Protein AF-A0A1M5VDZ4-F1 (afdb_monomer)

Mean predicted aligned error: 5.42 Å

Secondary structure (DSSP, 8-state):
-TTTTTHHHHHHHS--S--SHHHHHHHHHHHHHHHHHHHHHT------GGGG-S-TTSPPSS-SEEEE-SSEEEEEEEEE-SS--HHHHHHHHHHHSSSPPPPS-HHHHHHHHHHTT-HHHHHHHHHHHHHGGGT-SEEEEEEEEEESTHHHHHHHHH---S-TTEEEEEEE-S-HHHHHHHHHHHHHHHHTT------

Radius of gyration: 18.67 Å; Cα contacts (8 Å, |Δi|>4): 299; chains: 1; bounding box: 44×36×53 Å

Organism: NCBI:txid1123281

Nearest PDB structures (foldseek):
  8vx9-assembly1_A  TM=6.588E-01  e=1.343E-05  Escherichia coli
  6c8s-assembly1_A  TM=3.399E-01  e=6.979E-01  Catharanthus roseus
  5o2g-assembly1_B  TM=2.512E-01  e=3.746E+00  Rhodopseudomonas palustris
  5k3c-assembly1_A  TM=2.635E-01  e=8.137E+00  Rhodopseudomonas palustris CGA009
  5k3f-assembly1_B  TM=2.385E-01  e=9.878E+00  Rhodopseudomonas palustris CGA009

Structure (mmCIF, N/CA/C/O backbone):
data_AF-A0A1M5VDZ4-F1
#
_entry.id   AF-A0A1M5VDZ4-F1
#
loop_
_atom_site.group_PDB
_atom_site.id
_atom_site.type_symbol
_atom_site.label_atom_id
_atom_site.label_alt_id
_atom_site.label_comp_id
_atom_site.label_asym_id
_atom_site.label_entity_id
_atom_site.label_seq_id
_atom_site.pdbx_PDB_ins_code
_atom_site.Cartn_x
_atom_site.Cartn_y
_atom_site.Cartn_z
_atom_site.occupancy
_atom_site.B_iso_or_equiv
_atom_site.auth_seq_id
_atom_site.auth_comp_id
_atom_site.auth_asym_id
_atom_site.auth_atom_id
_atom_site.pdbx_PDB_model_num
ATOM 1 N N . MET A 1 1 ? -19.639 19.120 -27.502 1.00 44.12 1 MET A N 1
ATOM 2 C CA . MET A 1 1 ? -18.713 19.847 -26.598 1.00 44.12 1 MET A CA 1
ATOM 3 C C . MET A 1 1 ? -17.248 19.508 -26.903 1.00 44.12 1 MET A C 1
ATOM 5 O O . MET A 1 1 ? -16.455 20.432 -27.006 1.00 44.12 1 MET A O 1
ATOM 9 N N . LEU A 1 2 ? -16.915 18.232 -27.153 1.00 45.59 2 LEU A N 1
ATOM 10 C CA . LEU A 1 2 ? -15.565 17.753 -27.511 1.00 45.59 2 LEU A CA 1
ATOM 11 C C . LEU A 1 2 ? -14.982 18.322 -28.828 1.00 45.59 2 LEU A C 1
ATOM 13 O O . LEU A 1 2 ? -13.777 18.522 -28.921 1.00 45.59 2 LEU A O 1
ATOM 17 N N . GLU A 1 3 ? -15.812 18.641 -29.825 1.00 52.25 3 GLU A N 1
ATOM 18 C CA . GLU A 1 3 ? -15.336 19.156 -31.126 1.00 52.25 3 GLU A CA 1
ATOM 19 C C . GLU A 1 3 ? -15.065 20.669 -31.150 1.00 52.25 3 GLU A C 1
ATOM 21 O O . GLU A 1 3 ? -14.345 21.155 -32.014 1.00 52.25 3 GLU A O 1
ATOM 26 N N . LYS A 1 4 ? -15.608 21.439 -30.196 1.00 56.59 4 LYS A N 1
ATOM 27 C CA . LYS A 1 4 ? -15.608 22.913 -30.269 1.00 56.59 4 LYS A CA 1
ATOM 28 C C . LYS A 1 4 ? -14.243 23.554 -29.962 1.00 56.59 4 LYS A C 1
ATOM 30 O O . LYS A 1 4 ? -14.033 24.705 -30.327 1.00 56.59 4 LYS A O 1
ATOM 35 N N . TYR A 1 5 ? -13.335 22.832 -29.299 1.00 62.16 5 TYR A N 1
ATOM 36 C CA . TYR A 1 5 ? -12.057 23.372 -28.800 1.00 62.16 5 TYR A CA 1
ATOM 37 C C . TYR A 1 5 ? -10.845 22.460 -29.058 1.00 62.16 5 TYR A C 1
ATOM 39 O O . TYR A 1 5 ? -9.870 22.541 -28.321 1.00 62.16 5 TYR A O 1
ATOM 47 N N . GLU A 1 6 ? -10.905 21.546 -30.034 1.00 60.97 6 GLU A N 1
ATOM 48 C CA . GLU A 1 6 ? -9.846 20.533 -30.236 1.00 60.97 6 GLU A CA 1
ATOM 49 C C . GLU A 1 6 ? -9.514 19.747 -28.947 1.00 60.97 6 GLU A C 1
ATOM 51 O O . GLU A 1 6 ? -8.367 19.380 -28.688 1.00 60.97 6 GLU A O 1
ATOM 56 N N . PHE A 1 7 ? -10.533 19.464 -28.123 1.00 66.50 7 PHE A N 1
ATOM 57 C CA . PHE A 1 7 ? -10.376 18.855 -26.795 1.00 66.50 7 PHE A CA 1
ATOM 58 C C . PHE A 1 7 ? -9.652 17.508 -26.838 1.00 66.50 7 PHE A C 1
ATOM 60 O O . PHE A 1 7 ? -9.029 17.121 -25.857 1.00 66.50 7 PHE A O 1
ATOM 67 N N . LYS A 1 8 ? -9.699 16.820 -27.984 1.00 61.91 8 LYS A N 1
ATOM 68 C CA . LYS A 1 8 ? -8.942 15.595 -28.236 1.00 61.91 8 LYS A CA 1
ATOM 69 C C . LYS A 1 8 ? -7.434 15.819 -28.090 1.00 61.91 8 LYS A C 1
ATOM 71 O O . LYS A 1 8 ? -6.799 15.090 -27.354 1.00 61.91 8 LYS A O 1
ATOM 76 N N . LYS A 1 9 ? -6.876 16.881 -28.678 1.00 66.56 9 LYS A N 1
ATOM 77 C CA . LYS A 1 9 ? -5.438 17.184 -28.584 1.00 66.56 9 LYS A CA 1
ATOM 78 C C . LYS A 1 9 ? -5.019 17.560 -27.160 1.00 66.56 9 LYS A C 1
ATOM 80 O O . LYS A 1 9 ? -3.923 17.220 -26.732 1.00 66.56 9 LYS A O 1
ATOM 85 N N . TYR A 1 10 ? -5.898 18.247 -26.428 1.00 67.00 10 TYR A N 1
ATOM 86 C CA . TYR A 1 10 ? -5.694 18.532 -25.008 1.00 67.00 10 TYR A CA 1
ATOM 87 C C . TYR A 1 10 ? -5.747 17.249 -24.167 1.00 67.00 10 TYR A C 1
ATOM 89 O O . TYR A 1 10 ? -4.830 17.006 -23.391 1.00 67.00 10 TYR A O 1
ATOM 97 N N . ALA A 1 11 ? -6.754 16.398 -24.369 1.00 63.84 11 ALA A N 1
ATOM 98 C CA . ALA A 1 11 ? -6.879 15.110 -23.693 1.00 63.84 11 ALA A CA 1
ATOM 99 C C . ALA A 1 11 ? -5.689 14.181 -23.993 1.00 63.84 11 ALA A C 1
ATOM 101 O O . ALA A 1 11 ? -5.121 13.620 -23.066 1.00 63.84 11 ALA A O 1
ATOM 102 N N . ASP A 1 12 ? -5.245 14.114 -25.250 1.00 65.75 12 ASP A N 1
ATOM 103 C CA . ASP A 1 12 ? -4.065 13.351 -25.679 1.00 65.75 12 ASP A CA 1
ATOM 104 C C . ASP A 1 12 ? -2.760 13.920 -25.081 1.00 65.75 12 ASP A C 1
ATOM 106 O O . ASP A 1 12 ? -1.773 13.204 -24.933 1.00 65.75 12 ASP A O 1
ATOM 110 N N . SER A 1 13 ? -2.739 15.213 -24.723 1.00 66.88 13 SER A N 1
ATOM 111 C CA . SER A 1 13 ? -1.600 15.856 -24.050 1.00 66.88 13 SER A CA 1
ATOM 112 C C . SER A 1 13 ? -1.584 15.665 -22.531 1.00 66.88 13 SER A C 1
ATOM 114 O O . SER A 1 13 ? -0.561 15.934 -21.893 1.00 66.88 13 SER A O 1
ATOM 116 N N . LEU A 1 14 ? -2.693 15.214 -21.933 1.00 69.62 14 LEU A N 1
ATOM 117 C CA . LEU A 1 14 ? -2.741 14.890 -20.512 1.00 69.62 14 LEU A CA 1
ATOM 118 C C . LEU A 1 14 ? -1.978 13.582 -20.293 1.00 69.62 14 LEU A C 1
ATOM 120 O O . LEU A 1 14 ? -2.470 12.490 -20.569 1.00 69.62 14 LEU A O 1
ATOM 124 N N . ASN A 1 15 ? -0.760 13.687 -19.765 1.00 72.19 15 ASN A N 1
ATOM 125 C CA . ASN A 1 15 ? -0.040 12.521 -19.269 1.00 72.19 15 ASN A CA 1
ATOM 126 C C . ASN A 1 15 ? -0.796 11.959 -18.061 1.00 72.19 15 ASN A C 1
ATOM 128 O O . ASN A 1 15 ? -0.750 12.531 -16.976 1.00 72.19 15 ASN A O 1
ATOM 132 N N . ILE A 1 16 ? -1.488 10.838 -18.253 1.00 81.06 16 ILE A N 1
ATOM 133 C CA . ILE A 1 16 ? -2.216 10.148 -17.178 1.00 81.06 16 ILE A CA 1
ATOM 134 C C . ILE A 1 16 ? -1.365 9.095 -16.451 1.00 81.06 16 ILE A C 1
ATOM 136 O O . ILE A 1 16 ? -1.785 8.544 -15.438 1.00 81.06 16 ILE A O 1
ATOM 140 N N . PHE A 1 17 ? -0.158 8.815 -16.953 1.00 86.69 17 PHE A N 1
ATOM 141 C CA . PHE A 1 17 ? 0.812 7.936 -16.304 1.00 86.69 17 PHE A CA 1
ATOM 142 C C . PHE A 1 17 ? 1.981 8.745 -15.736 1.00 86.69 17 PHE A C 1
ATOM 144 O O . PHE A 1 17 ? 2.445 9.673 -16.403 1.00 86.69 17 PHE A O 1
ATOM 151 N N . PRO A 1 18 ? 2.523 8.359 -14.564 1.00 89.88 18 PRO A N 1
ATOM 152 C CA . PRO A 1 18 ? 3.751 8.950 -14.051 1.00 89.88 18 PRO A CA 1
ATOM 153 C C . PRO A 1 18 ? 4.903 8.776 -15.040 1.00 89.88 18 PRO A C 1
ATOM 155 O O . PRO A 1 18 ? 5.146 7.685 -15.572 1.00 89.88 18 PRO A O 1
ATOM 158 N N . THR A 1 19 ? 5.660 9.848 -15.222 1.00 88.81 19 THR A N 1
ATOM 159 C CA . THR A 1 19 ? 6.925 9.859 -15.961 1.00 88.81 19 THR A CA 1
ATOM 160 C C . THR A 1 19 ? 8.112 9.682 -15.019 1.00 88.81 19 THR A C 1
ATOM 162 O O . THR A 1 19 ? 9.121 9.079 -15.395 1.00 88.81 19 THR A O 1
ATOM 165 N N . SER A 1 20 ? 7.976 10.134 -13.769 1.00 92.38 20 SER A N 1
ATOM 166 C CA . SER A 1 20 ? 9.019 10.029 -12.757 1.00 92.38 20 SER A CA 1
ATOM 167 C C . SER A 1 20 ? 9.241 8.570 -12.333 1.00 92.38 20 SER A C 1
ATOM 169 O O . SER A 1 20 ? 8.313 7.845 -11.968 1.00 92.38 20 SER A O 1
ATOM 171 N N . ASP A 1 21 ? 10.502 8.132 -12.345 1.00 93.19 21 ASP A N 1
ATOM 172 C CA . ASP A 1 21 ? 10.897 6.778 -11.931 1.00 93.19 21 ASP A CA 1
ATOM 173 C C . ASP A 1 21 ? 10.480 6.476 -10.482 1.00 93.19 21 ASP A C 1
ATOM 175 O O . ASP A 1 21 ? 9.989 5.388 -10.179 1.00 93.19 21 ASP A O 1
ATOM 179 N N . LYS A 1 22 ? 10.595 7.472 -9.595 1.00 94.19 22 LYS A N 1
ATOM 180 C CA . LYS A 1 22 ? 10.182 7.360 -8.193 1.00 94.19 22 LYS A 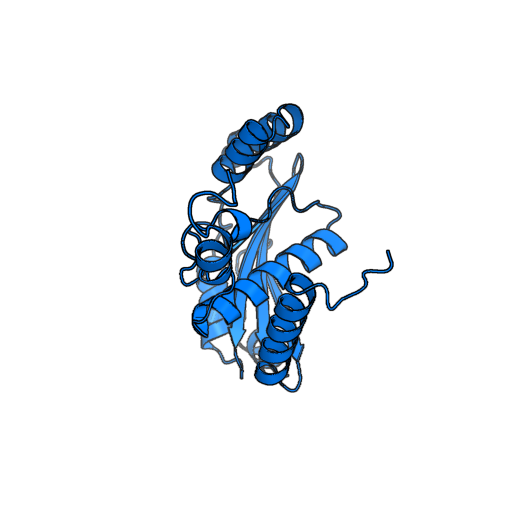CA 1
ATOM 181 C C . LYS A 1 22 ? 8.684 7.071 -8.069 1.00 94.19 22 LYS A C 1
ATOM 183 O O . LYS A 1 22 ? 8.307 6.175 -7.317 1.00 94.19 22 LYS A O 1
ATOM 188 N N . THR A 1 23 ? 7.848 7.803 -8.801 1.00 93.75 23 THR A N 1
ATOM 189 C CA . THR A 1 23 ? 6.387 7.658 -8.725 1.00 93.75 23 THR A CA 1
ATOM 190 C C . THR A 1 23 ? 5.934 6.368 -9.391 1.00 93.75 23 THR A C 1
ATOM 192 O O . THR A 1 23 ? 5.142 5.635 -8.813 1.00 93.75 23 THR A O 1
ATOM 195 N N . ARG A 1 24 ? 6.526 5.995 -10.533 1.00 95.56 24 ARG A N 1
ATOM 196 C CA . ARG A 1 24 ? 6.278 4.691 -11.173 1.00 95.56 24 ARG A CA 1
ATOM 197 C C . ARG A 1 24 ? 6.536 3.521 -10.221 1.00 95.56 24 ARG A C 1
ATOM 199 O O . ARG A 1 24 ? 5.716 2.614 -10.117 1.00 95.56 24 ARG A O 1
ATOM 206 N N . LYS A 1 25 ? 7.664 3.561 -9.509 1.00 96.38 25 LYS A N 1
ATOM 207 C CA . LYS A 1 25 ? 8.052 2.559 -8.506 1.00 96.38 25 LYS A CA 1
ATOM 208 C C . LYS A 1 25 ? 7.087 2.497 -7.324 1.00 96.38 25 LYS A C 1
ATOM 210 O O . LYS A 1 25 ? 6.741 1.399 -6.900 1.00 96.38 25 LYS A O 1
ATOM 215 N N . GLY A 1 26 ? 6.671 3.655 -6.809 1.00 95.31 26 GLY A N 1
ATOM 216 C CA . GLY A 1 26 ? 5.676 3.746 -5.737 1.00 95.31 26 GLY A CA 1
ATOM 217 C C . GLY A 1 26 ? 4.329 3.166 -6.163 1.00 95.31 26 GLY A C 1
ATOM 218 O O . GLY A 1 26 ? 3.840 2.240 -5.530 1.00 95.31 26 GLY A O 1
ATOM 219 N N . ASN A 1 27 ? 3.795 3.625 -7.298 1.00 95.31 27 ASN A N 1
ATOM 220 C CA . ASN A 1 27 ? 2.494 3.189 -7.807 1.00 95.31 27 ASN A CA 1
ATOM 221 C C . ASN A 1 27 ? 2.460 1.680 -8.092 1.00 95.31 27 ASN A C 1
ATOM 223 O O . ASN A 1 27 ? 1.460 1.031 -7.808 1.00 95.31 27 ASN A O 1
ATOM 227 N N . LEU A 1 28 ? 3.548 1.106 -8.626 1.00 96.06 28 LEU A N 1
ATOM 228 C CA . LEU A 1 28 ? 3.646 -0.345 -8.809 1.00 96.06 28 LEU A CA 1
ATOM 229 C C . LEU A 1 28 ? 3.524 -1.084 -7.470 1.00 96.06 28 LEU A C 1
ATOM 231 O O . LEU A 1 28 ? 2.792 -2.064 -7.382 1.00 96.06 28 LEU A O 1
ATOM 235 N N . GLY A 1 29 ? 4.247 -0.624 -6.446 1.00 96.69 29 GLY A N 1
ATOM 236 C CA . GLY A 1 29 ? 4.203 -1.222 -5.113 1.00 96.69 29 GLY A CA 1
ATOM 237 C C . GLY A 1 29 ? 2.814 -1.139 -4.478 1.00 96.69 29 GLY A C 1
ATOM 238 O O . GLY A 1 29 ? 2.343 -2.141 -3.945 1.00 96.69 29 GLY A O 1
ATOM 239 N N . GLU A 1 30 ? 2.151 0.015 -4.587 1.00 96.19 30 GLU A N 1
ATOM 240 C CA . GLU A 1 30 ? 0.790 0.234 -4.080 1.00 96.19 30 GLU A CA 1
ATOM 241 C C . GLU A 1 30 ? -0.214 -0.705 -4.751 1.00 96.19 30 GLU A C 1
ATOM 243 O O . GLU A 1 30 ? -0.952 -1.403 -4.060 1.00 96.19 30 GLU A O 1
ATOM 248 N N . VAL A 1 31 ? -0.211 -0.781 -6.086 1.00 96.12 31 VAL A N 1
ATOM 249 C CA . VAL A 1 31 ? -1.128 -1.664 -6.823 1.00 96.12 31 VAL A CA 1
ATOM 250 C C . VAL A 1 31 ? -0.877 -3.125 -6.457 1.00 96.12 31 VAL A C 1
ATOM 252 O O . VAL A 1 31 ? -1.808 -3.821 -6.072 1.00 96.12 31 VAL A O 1
ATOM 255 N N . VAL A 1 32 ? 0.376 -3.589 -6.503 1.00 97.50 32 VAL A N 1
ATOM 256 C CA . VAL A 1 32 ? 0.704 -4.991 -6.188 1.00 97.50 32 VAL A CA 1
ATOM 257 C C . VAL A 1 32 ? 0.286 -5.359 -4.765 1.00 97.50 32 VAL A C 1
ATOM 259 O O . VAL A 1 32 ? -0.279 -6.432 -4.560 1.00 97.50 32 VAL A O 1
ATOM 262 N N . LEU A 1 33 ? 0.552 -4.496 -3.781 1.00 98.06 33 LEU A N 1
ATOM 263 C CA . LEU A 1 33 ? 0.197 -4.781 -2.394 1.00 98.06 33 LEU A CA 1
ATOM 264 C C . LEU A 1 33 ? -1.322 -4.768 -2.185 1.00 98.06 33 LEU A C 1
ATOM 266 O O . LEU A 1 33 ? -1.832 -5.678 -1.537 1.00 98.06 33 LEU A O 1
ATOM 270 N N . SER A 1 34 ? -2.042 -3.794 -2.748 1.00 97.62 34 SER A N 1
ATOM 271 C CA . SER A 1 34 ? -3.509 -3.736 -2.669 1.00 97.62 34 SER A CA 1
ATOM 272 C C . SER A 1 34 ? -4.152 -5.003 -3.229 1.00 97.62 34 SER A C 1
ATOM 274 O O . SER A 1 34 ? -4.939 -5.646 -2.534 1.00 97.62 34 SER A O 1
ATOM 276 N N . GLU A 1 35 ? -3.771 -5.403 -4.444 1.00 97.69 35 GLU A N 1
ATOM 277 C CA . GLU A 1 35 ? -4.310 -6.596 -5.114 1.00 97.69 35 GLU A CA 1
ATOM 278 C C . GLU A 1 35 ? -3.982 -7.873 -4.336 1.00 97.69 35 GLU A C 1
ATOM 280 O O . GLU A 1 35 ? -4.852 -8.712 -4.099 1.00 97.69 35 GLU A O 1
ATOM 285 N N . TYR A 1 36 ? -2.732 -8.012 -3.877 1.00 97.81 36 TYR A N 1
ATOM 286 C CA . TYR A 1 36 ? -2.319 -9.173 -3.094 1.00 97.81 36 TYR A CA 1
ATOM 287 C C . TYR A 1 36 ? -3.097 -9.275 -1.780 1.00 97.81 36 TYR A C 1
ATOM 289 O O . TYR A 1 36 ? -3.577 -10.354 -1.426 1.00 97.81 36 TYR A O 1
ATOM 297 N N . LEU A 1 37 ? -3.232 -8.169 -1.040 1.00 97.94 37 LEU A N 1
ATOM 298 C CA . LEU A 1 37 ? -3.977 -8.173 0.217 1.00 97.94 37 LEU A CA 1
ATOM 299 C C . LEU A 1 37 ? -5.448 -8.479 -0.025 1.00 97.94 37 LEU A C 1
ATOM 301 O O . LEU A 1 37 ? -6.012 -9.278 0.718 1.00 97.94 37 LEU A O 1
ATOM 305 N N . SER A 1 38 ? -6.051 -7.925 -1.074 1.00 97.94 38 SER A N 1
ATOM 306 C CA . SER A 1 38 ? -7.452 -8.194 -1.383 1.00 97.94 38 SER A CA 1
ATOM 307 C C . SER A 1 38 ? -7.692 -9.673 -1.675 1.00 97.94 38 SER A C 1
ATOM 309 O O . SER A 1 38 ? -8.509 -10.317 -1.013 1.00 97.94 38 SER A O 1
ATOM 311 N N . ALA A 1 39 ? -6.865 -10.248 -2.551 1.00 97.06 39 ALA A N 1
ATOM 312 C CA . ALA A 1 39 ? -6.946 -11.653 -2.938 1.00 97.06 39 ALA A CA 1
ATOM 313 C C . ALA A 1 39 ? -6.666 -12.638 -1.789 1.00 97.06 39 ALA A C 1
ATOM 315 O O . ALA A 1 39 ? -7.125 -13.776 -1.837 1.00 97.06 39 ALA A O 1
ATOM 316 N N . THR A 1 40 ? -5.892 -12.240 -0.774 1.00 96.56 40 THR A N 1
ATOM 317 C CA . THR A 1 40 ? -5.466 -13.147 0.311 1.00 96.56 40 THR A CA 1
ATOM 318 C C . THR A 1 40 ? -6.217 -12.954 1.623 1.00 96.56 40 THR A C 1
ATOM 320 O O . THR A 1 40 ? -6.226 -13.863 2.453 1.00 96.56 40 THR A O 1
ATOM 323 N N . SER A 1 41 ? -6.854 -11.800 1.833 1.00 95.62 41 SER A N 1
ATOM 324 C CA . SER A 1 41 ? -7.574 -11.480 3.074 1.00 95.62 41 SER A CA 1
ATOM 325 C C . SER A 1 41 ? -9.099 -11.569 2.965 1.00 95.62 41 SER A C 1
ATOM 327 O O . SER A 1 41 ? -9.773 -11.540 4.003 1.00 95.62 41 SER A O 1
ATOM 329 N N . ASN A 1 42 ? -9.633 -11.704 1.743 1.00 94.00 42 ASN A N 1
ATOM 330 C CA . ASN A 1 42 ? -11.058 -11.556 1.423 1.00 94.00 42 ASN A CA 1
ATOM 331 C C . ASN A 1 42 ? -11.622 -10.197 1.873 1.00 94.00 42 ASN A C 1
ATOM 333 O O . ASN A 1 42 ? -12.741 -10.127 2.380 1.00 94.00 42 ASN A O 1
ATOM 337 N N . ILE A 1 43 ? -10.822 -9.136 1.752 1.00 97.31 43 ILE A N 1
ATOM 338 C CA . ILE A 1 43 ? -11.255 -7.752 1.957 1.00 97.31 43 ILE A CA 1
ATOM 339 C C . ILE A 1 43 ? -11.152 -7.048 0.608 1.00 97.31 43 ILE A C 1
ATOM 341 O O . ILE A 1 43 ? -10.095 -7.059 -0.023 1.00 97.31 43 ILE A O 1
ATOM 345 N N . ASP A 1 44 ? -12.240 -6.448 0.145 1.00 96.50 44 ASP A N 1
ATOM 346 C CA . ASP A 1 44 ? -12.253 -5.771 -1.148 1.00 96.50 44 ASP A CA 1
ATOM 347 C C . ASP A 1 44 ? -11.473 -4.451 -1.100 1.00 96.50 44 ASP A C 1
ATOM 349 O O . ASP A 1 44 ? -11.428 -3.745 -0.087 1.00 96.50 44 ASP A O 1
ATOM 353 N N . ILE A 1 45 ? -10.874 -4.083 -2.232 1.00 97.06 45 ILE A N 1
ATOM 354 C CA . ILE A 1 45 ? -10.337 -2.734 -2.424 1.00 97.06 45 ILE A CA 1
ATOM 355 C C . ILE A 1 45 ? -11.525 -1.805 -2.652 1.00 97.06 45 ILE A C 1
ATOM 357 O O . ILE A 1 45 ? -12.101 -1.786 -3.738 1.00 97.06 45 ILE A O 1
ATOM 361 N N . LEU A 1 46 ? -11.880 -1.018 -1.635 1.00 95.69 46 LEU A N 1
ATOM 362 C CA . LEU A 1 46 ? -13.029 -0.117 -1.734 1.00 95.69 46 LEU A CA 1
ATOM 363 C C . LEU A 1 46 ? -12.761 1.043 -2.695 1.00 95.69 46 LEU A C 1
ATOM 365 O O . LEU A 1 46 ? -13.620 1.400 -3.491 1.00 95.69 46 LEU A O 1
ATOM 369 N N . ILE A 1 47 ? -11.557 1.622 -2.632 1.00 93.94 47 ILE A N 1
ATOM 370 C CA . ILE A 1 47 ? -11.162 2.794 -3.416 1.00 93.94 47 ILE A CA 1
ATOM 371 C C . ILE A 1 47 ? -9.711 2.643 -3.880 1.00 93.94 47 ILE A C 1
ATOM 373 O O . ILE A 1 47 ? -8.786 2.559 -3.071 1.00 93.94 47 ILE A O 1
ATOM 377 N N . TYR A 1 48 ? -9.485 2.697 -5.196 1.00 91.00 48 TYR A N 1
ATOM 378 C CA . TYR A 1 48 ? -8.136 2.825 -5.757 1.00 91.00 48 TYR A CA 1
ATOM 379 C C . TYR A 1 48 ? -7.667 4.274 -5.652 1.00 91.00 48 TYR A C 1
ATOM 381 O O . TYR A 1 48 ? -7.958 5.106 -6.515 1.00 91.00 48 TYR A O 1
ATOM 389 N N . ARG A 1 49 ? -6.911 4.574 -4.598 1.00 90.06 49 ARG A N 1
ATOM 390 C CA . ARG A 1 49 ? -6.487 5.933 -4.232 1.00 90.06 49 ARG A CA 1
ATOM 391 C C . ARG A 1 49 ? -5.741 6.663 -5.349 1.00 90.06 49 ARG A C 1
ATOM 393 O O . ARG A 1 49 ? -6.054 7.820 -5.621 1.00 90.06 49 ARG A O 1
ATOM 400 N N . LEU A 1 50 ? -4.873 5.971 -6.092 1.00 89.06 50 LEU A N 1
ATOM 401 C CA . LEU A 1 50 ? -4.173 6.531 -7.259 1.00 89.06 50 LEU A CA 1
ATOM 402 C C . LEU A 1 50 ? -5.094 7.195 -8.301 1.00 89.06 50 LEU A C 1
ATOM 404 O O . LEU A 1 50 ? -4.643 8.106 -8.992 1.00 89.06 50 LEU A O 1
ATOM 408 N N . ARG A 1 51 ? -6.375 6.800 -8.400 1.00 88.25 51 ARG A N 1
ATOM 409 C CA . ARG A 1 51 ? -7.354 7.417 -9.320 1.00 88.25 51 ARG A CA 1
ATOM 410 C C . ARG A 1 51 ? -7.733 8.850 -8.937 1.00 88.25 51 ARG A C 1
ATOM 412 O O . ARG A 1 51 ? -8.220 9.591 -9.783 1.00 88.25 51 ARG A O 1
ATOM 419 N N . TYR A 1 52 ? -7.497 9.245 -7.688 1.00 88.81 52 TYR A N 1
ATOM 420 C CA . TYR A 1 52 ? -7.865 10.556 -7.143 1.00 88.81 52 TYR A CA 1
ATOM 421 C C . TYR A 1 52 ? -6.653 11.469 -6.944 1.00 88.81 52 TYR A C 1
ATOM 423 O O . TYR A 1 52 ? -6.773 12.533 -6.338 1.00 88.81 52 TYR A O 1
ATOM 431 N N . ASN A 1 53 ? -5.479 11.071 -7.437 1.00 87.81 53 ASN A N 1
ATOM 432 C CA . ASN A 1 53 ? -4.291 11.902 -7.376 1.00 87.81 53 ASN A CA 1
ATOM 433 C C . ASN A 1 53 ? -4.309 12.940 -8.515 1.00 87.81 53 ASN A C 1
ATOM 435 O O . ASN A 1 53 ? -4.170 12.561 -9.679 1.00 87.81 53 ASN A O 1
ATOM 439 N N . PRO A 1 54 ? -4.438 14.248 -8.218 1.00 84.62 54 PRO A N 1
ATOM 440 C CA . PRO A 1 54 ? -4.520 15.275 -9.255 1.00 84.62 54 PRO A CA 1
ATOM 441 C C . PRO A 1 54 ? -3.200 15.467 -10.013 1.00 84.62 54 PRO A C 1
ATOM 443 O O . PRO A 1 54 ? -3.197 16.065 -11.087 1.00 84.62 54 PRO A O 1
ATOM 446 N N . ASN A 1 55 ? -2.075 14.997 -9.463 1.00 87.75 55 ASN A N 1
ATOM 447 C CA . ASN A 1 55 ? -0.772 15.066 -10.108 1.00 87.75 55 ASN A CA 1
ATOM 448 C C . ASN A 1 55 ? -0.151 13.673 -10.199 1.00 87.75 55 ASN A C 1
ATOM 450 O O . ASN A 1 55 ? 0.389 13.152 -9.223 1.00 87.75 55 ASN A O 1
ATOM 454 N N . VAL A 1 56 ? -0.160 13.112 -11.407 1.00 85.88 56 VAL A N 1
ATOM 455 C CA . VAL A 1 56 ? 0.332 11.757 -11.678 1.00 85.88 56 VAL A CA 1
ATOM 456 C C . VAL A 1 56 ? 1.802 11.551 -11.325 1.00 85.88 56 VAL A C 1
ATOM 458 O O . VAL A 1 56 ? 2.196 10.417 -11.093 1.00 85.88 56 VAL A O 1
ATOM 461 N N . ASP A 1 57 ? 2.611 12.613 -11.253 1.00 86.94 57 ASP A N 1
ATOM 462 C CA . ASP A 1 57 ? 4.039 12.542 -10.925 1.00 86.94 57 ASP A CA 1
ATOM 463 C C . ASP A 1 57 ? 4.342 12.750 -9.433 1.00 86.94 57 ASP A C 1
ATOM 465 O O . ASP A 1 57 ? 5.504 12.667 -9.025 1.00 86.94 57 ASP A O 1
ATOM 469 N N . GLN A 1 58 ? 3.331 12.952 -8.589 1.00 86.56 58 GLN A N 1
ATOM 470 C CA . GLN A 1 58 ? 3.486 13.044 -7.134 1.00 86.56 58 GLN A CA 1
ATOM 471 C C . GLN A 1 58 ? 2.888 11.824 -6.437 1.00 86.56 58 GLN A C 1
ATOM 473 O O . GLN A 1 58 ? 1.980 11.190 -6.953 1.00 86.56 58 GLN A O 1
ATOM 478 N N . SER A 1 59 ? 3.393 11.483 -5.251 1.00 84.44 59 SER A N 1
ATOM 479 C CA . SER A 1 59 ? 2.754 10.473 -4.403 1.00 84.44 59 SER A CA 1
ATOM 480 C C . SER A 1 59 ? 1.499 11.054 -3.760 1.00 84.44 59 SER A C 1
ATOM 482 O O . SER A 1 59 ? 1.513 12.197 -3.293 1.00 84.44 59 SER A O 1
ATOM 484 N N . MET A 1 60 ? 0.436 10.259 -3.689 1.00 86.75 60 MET A N 1
ATOM 485 C CA . MET A 1 60 ? -0.744 10.630 -2.921 1.00 86.75 60 MET A CA 1
ATOM 486 C C . MET A 1 60 ? -0.416 10.637 -1.423 1.00 86.75 60 MET A C 1
ATOM 488 O O . MET A 1 60 ? 0.317 9.781 -0.932 1.00 86.75 60 MET A O 1
ATOM 492 N N . LYS A 1 61 ? -0.929 11.629 -0.688 1.00 86.56 61 LYS A N 1
ATOM 493 C CA . LYS A 1 61 ? -0.753 11.700 0.769 1.00 86.56 61 LYS A CA 1
ATOM 494 C C . LYS A 1 61 ? -1.640 10.674 1.475 1.00 86.56 61 LYS A C 1
ATOM 496 O O . LYS A 1 61 ? -2.765 10.436 1.042 1.00 86.56 61 LYS A O 1
ATOM 501 N N . GLY A 1 62 ? -1.155 10.156 2.599 1.00 89.81 62 GLY A N 1
ATOM 502 C CA . GLY A 1 62 ? -1.850 9.180 3.439 1.00 89.81 62 GLY A CA 1
ATOM 503 C C . GLY A 1 62 ? -1.107 7.848 3.471 1.00 89.81 62 GLY A C 1
ATOM 504 O O . GLY A 1 62 ? 0.107 7.809 3.272 1.00 89.81 62 GLY A O 1
ATOM 505 N N . ASP A 1 63 ? -1.846 6.776 3.720 1.00 92.44 63 ASP A N 1
ATOM 506 C CA . ASP A 1 63 ? -1.338 5.399 3.714 1.00 92.44 63 ASP A CA 1
ATOM 507 C C . ASP A 1 63 ? -0.955 4.996 2.283 1.00 92.44 63 ASP A C 1
ATOM 509 O O . ASP A 1 63 ? -1.518 5.553 1.351 1.00 92.44 63 ASP A O 1
ATOM 513 N N . ASP A 1 64 ? -0.021 4.069 2.047 1.00 91.62 64 ASP A N 1
ATOM 514 C CA . ASP A 1 64 ? 0.195 3.596 0.666 1.00 91.62 64 ASP A CA 1
ATOM 515 C C . ASP A 1 64 ? -0.992 2.715 0.258 1.00 91.62 64 ASP A C 1
ATOM 517 O O . ASP A 1 64 ? -1.632 2.952 -0.759 1.00 91.62 64 ASP A O 1
ATOM 521 N N . VAL A 1 65 ? -1.330 1.742 1.108 1.00 96.12 65 VAL A N 1
ATOM 522 C CA . VAL A 1 65 ? -2.439 0.802 0.910 1.00 96.12 65 VAL A CA 1
ATOM 523 C C . VAL A 1 65 ? -3.322 0.786 2.148 1.00 96.12 65 VAL A C 1
ATOM 525 O O . VAL A 1 65 ? -2.819 0.787 3.273 1.00 96.12 65 VAL A O 1
ATOM 528 N N . LEU A 1 66 ? -4.635 0.752 1.937 1.00 97.25 66 LEU A N 1
ATOM 529 C CA . LEU A 1 66 ? -5.620 0.678 3.006 1.00 97.25 66 LEU A CA 1
ATOM 530 C C . LEU A 1 66 ? -6.798 -0.190 2.563 1.00 97.25 66 LEU A C 1
ATOM 532 O O . LEU A 1 66 ? -7.510 0.167 1.627 1.00 97.25 66 LEU A O 1
ATOM 536 N N . LEU A 1 67 ? -6.986 -1.323 3.235 1.00 98.00 67 LEU A N 1
ATOM 537 C CA . LEU A 1 67 ? -8.163 -2.181 3.090 1.00 98.00 67 LEU A CA 1
ATOM 538 C C . LEU A 1 67 ? -8.907 -2.204 4.422 1.00 98.00 67 LEU A C 1
ATOM 540 O O . LEU A 1 67 ? -8.280 -2.232 5.484 1.00 98.00 67 LEU A O 1
ATOM 544 N N . VAL A 1 68 ? -10.234 -2.188 4.364 1.00 97.69 68 VAL A N 1
ATOM 545 C CA . VAL A 1 68 ? -11.092 -2.122 5.547 1.00 97.69 68 VAL A CA 1
ATOM 546 C C . VAL A 1 68 ? -12.352 -2.950 5.339 1.00 97.69 68 VAL A C 1
ATOM 548 O O . VAL A 1 68 ? -12.975 -2.895 4.280 1.00 97.69 68 VAL A O 1
ATOM 551 N N . ASP A 1 69 ? -12.720 -3.704 6.368 1.00 94.75 69 ASP A N 1
ATOM 552 C CA . ASP A 1 69 ? -14.048 -4.288 6.534 1.00 94.75 69 ASP A CA 1
ATOM 553 C C . ASP A 1 69 ? -14.587 -3.979 7.943 1.00 94.75 69 ASP A C 1
ATOM 555 O O . ASP A 1 69 ? -13.996 -3.196 8.683 1.00 94.75 69 ASP A O 1
ATOM 559 N N . ASN A 1 70 ? -15.704 -4.604 8.323 1.00 91.75 70 ASN A N 1
ATOM 560 C CA . ASN A 1 70 ? -16.425 -4.328 9.569 1.00 91.75 70 ASN A CA 1
ATOM 561 C C . ASN A 1 70 ? -15.571 -4.366 10.850 1.00 91.75 70 ASN A C 1
ATOM 563 O O . ASN A 1 70 ? -15.933 -3.721 11.831 1.00 91.75 70 ASN A O 1
ATOM 567 N N . ASN A 1 71 ? -14.503 -5.168 10.906 1.00 93.44 71 ASN A N 1
ATOM 568 C CA . ASN A 1 71 ? -13.702 -5.315 12.125 1.00 93.44 71 ASN A CA 1
ATOM 569 C C . ASN A 1 71 ? -12.194 -5.434 11.887 1.00 93.44 71 ASN A C 1
ATOM 571 O O . ASN A 1 71 ? -11.452 -5.611 12.856 1.00 93.44 71 ASN A O 1
ATOM 575 N N . ARG A 1 72 ? -11.728 -5.335 10.639 1.00 96.62 72 ARG A N 1
ATOM 576 C CA . ARG A 1 72 ? -10.314 -5.433 10.271 1.00 96.62 72 ARG A CA 1
ATOM 577 C C . ARG A 1 72 ? -9.884 -4.239 9.436 1.00 96.62 72 ARG A C 1
ATOM 579 O O . ARG A 1 72 ? -10.591 -3.798 8.533 1.00 96.62 72 ARG A O 1
ATOM 586 N N . VAL A 1 73 ? -8.667 -3.772 9.694 1.00 98.00 73 VAL A N 1
ATOM 587 C CA . VAL A 1 73 ? -7.989 -2.775 8.859 1.00 98.00 73 VAL A CA 1
ATOM 588 C C . VAL A 1 73 ? -6.594 -3.273 8.512 1.00 98.00 73 VAL A C 1
ATOM 590 O O . VAL A 1 73 ? -5.806 -3.625 9.391 1.00 98.00 73 VAL A O 1
ATOM 593 N N . LEU A 1 74 ? -6.266 -3.268 7.224 1.00 98.25 74 LEU A N 1
ATOM 594 C CA . LEU A 1 74 ? -4.929 -3.567 6.727 1.00 98.25 74 LEU A CA 1
ATOM 595 C C . LEU A 1 74 ? -4.283 -2.270 6.247 1.00 98.25 74 LEU A C 1
ATOM 597 O O . LEU A 1 74 ? -4.735 -1.676 5.270 1.00 98.25 74 LEU A O 1
ATOM 601 N N . VAL A 1 75 ? -3.217 -1.846 6.925 1.00 97.88 75 VAL A N 1
ATOM 602 C CA . VAL A 1 75 ? -2.433 -0.659 6.559 1.00 97.88 75 VAL A CA 1
ATOM 603 C C . VAL A 1 75 ? -1.128 -1.113 5.926 1.00 97.88 75 VAL A C 1
ATOM 605 O O . VAL A 1 75 ? -0.310 -1.771 6.575 1.00 97.88 75 VAL A O 1
ATOM 608 N N . GLY A 1 76 ? -0.931 -0.768 4.660 1.00 97.12 76 GLY A N 1
ATOM 609 C CA . GLY A 1 76 ? 0.228 -1.180 3.884 1.00 97.12 76 GLY A CA 1
ATOM 610 C C . GLY A 1 76 ? 1.242 -0.064 3.642 1.00 97.12 76 GLY A C 1
ATOM 611 O O . GLY A 1 76 ? 0.894 1.110 3.521 1.00 97.12 76 GLY A O 1
ATOM 612 N N . GLU A 1 77 ? 2.507 -0.459 3.534 1.00 96.69 77 GLU A N 1
ATOM 613 C CA . GLU A 1 77 ? 3.622 0.344 3.020 1.00 96.69 77 GLU A CA 1
ATOM 614 C C . GLU A 1 77 ? 4.326 -0.468 1.938 1.00 96.69 77 GLU A C 1
ATOM 616 O O . GLU A 1 77 ? 4.660 -1.635 2.158 1.00 96.69 77 GLU A O 1
ATOM 621 N N . SER A 1 78 ? 4.611 0.142 0.790 1.00 96.62 78 SER A N 1
ATOM 622 C CA . SER A 1 78 ? 5.303 -0.541 -0.301 1.00 96.62 78 SER A CA 1
ATOM 623 C C . SER A 1 78 ? 6.631 0.132 -0.639 1.00 96.62 78 SER A C 1
ATOM 625 O O . SER A 1 78 ? 6.755 1.354 -0.730 1.00 96.62 78 SER A O 1
ATOM 627 N N . LYS A 1 79 ? 7.674 -0.674 -0.845 1.00 97.31 79 LYS A N 1
ATOM 628 C CA . LYS A 1 79 ? 8.993 -0.199 -1.262 1.00 97.31 79 LYS A CA 1
ATOM 629 C C . LYS A 1 79 ? 9.517 -1.029 -2.420 1.00 97.31 79 LYS A C 1
ATOM 631 O O . LYS A 1 79 ? 9.808 -2.213 -2.293 1.00 97.31 79 LYS A O 1
ATOM 636 N N . PHE A 1 80 ? 9.741 -0.360 -3.542 1.00 97.75 80 PHE A N 1
ATOM 637 C CA . PHE A 1 80 ? 10.468 -0.936 -4.662 1.00 97.75 80 PHE A CA 1
ATOM 638 C C . PHE A 1 80 ? 11.972 -0.651 -4.545 1.00 97.75 80 PHE A C 1
ATOM 640 O O . PHE A 1 80 ? 12.389 0.488 -4.284 1.00 97.75 80 PHE A O 1
ATOM 647 N N . ARG A 1 81 ? 12.807 -1.658 -4.807 1.00 96.75 81 ARG A N 1
ATOM 648 C CA . ARG A 1 81 ? 14.265 -1.529 -4.963 1.00 96.75 81 ARG A CA 1
ATOM 649 C C . ARG A 1 81 ? 14.738 -2.423 -6.104 1.00 96.75 81 ARG A C 1
ATOM 651 O O . ARG A 1 81 ? 14.295 -3.553 -6.208 1.00 96.75 81 ARG A O 1
ATOM 658 N N . SER A 1 82 ? 15.697 -1.975 -6.915 1.00 95.06 82 SER A N 1
ATOM 659 C CA . SER A 1 82 ? 16.386 -2.897 -7.836 1.00 95.06 82 SER A CA 1
ATOM 660 C C . SER A 1 82 ? 17.186 -3.954 -7.072 1.00 95.06 82 SER A C 1
ATOM 662 O O . SER A 1 82 ? 17.229 -5.105 -7.479 1.00 95.06 82 SER A O 1
ATOM 664 N N . LYS A 1 83 ? 17.773 -3.555 -5.940 1.00 95.94 83 LYS A N 1
ATOM 665 C CA . LYS A 1 83 ? 18.448 -4.424 -4.981 1.00 95.94 83 LYS A CA 1
ATOM 666 C C . LYS A 1 83 ? 18.131 -3.949 -3.569 1.00 95.94 83 LYS A C 1
ATOM 668 O O . LYS A 1 83 ? 18.339 -2.775 -3.256 1.00 95.94 83 LYS A O 1
ATOM 673 N N . ALA A 1 84 ? 17.597 -4.834 -2.745 1.00 96.06 84 ALA A N 1
ATOM 674 C CA . ALA A 1 84 ? 17.254 -4.560 -1.363 1.00 96.06 84 ALA A CA 1
ATOM 675 C C . ALA A 1 84 ? 18.485 -4.642 -0.450 1.00 96.06 84 ALA A C 1
ATOM 677 O O . ALA A 1 84 ? 19.412 -5.431 -0.646 1.00 96.06 84 ALA A O 1
ATOM 678 N N . ASP A 1 85 ? 18.473 -3.808 0.579 1.00 96.44 85 ASP A N 1
ATOM 679 C CA . ASP A 1 85 ? 19.496 -3.718 1.609 1.00 96.44 85 ASP A CA 1
ATOM 680 C C . ASP A 1 85 ? 18.846 -3.549 2.992 1.00 96.44 85 ASP A C 1
ATOM 682 O O . ASP A 1 85 ? 17.623 -3.567 3.143 1.00 96.44 85 ASP A O 1
ATOM 686 N N . LYS A 1 86 ? 19.665 -3.374 4.032 1.00 97.56 86 LYS A N 1
ATOM 687 C CA . LYS A 1 86 ? 19.167 -3.113 5.388 1.00 97.56 86 LYS A CA 1
ATOM 688 C C . LYS A 1 86 ? 18.262 -1.878 5.447 1.00 97.56 86 LYS A C 1
ATOM 690 O O . LYS A 1 86 ? 17.289 -1.877 6.190 1.00 97.56 86 LYS A O 1
ATOM 695 N N . LYS A 1 87 ? 18.553 -0.848 4.646 1.00 97.38 87 LYS A N 1
ATOM 696 C CA . LYS A 1 87 ? 17.839 0.428 4.699 1.00 97.38 87 LYS A CA 1
ATOM 697 C C . LYS A 1 87 ? 16.365 0.269 4.344 1.00 97.38 87 LYS A C 1
ATOM 699 O O . LYS A 1 87 ? 15.532 0.837 5.032 1.00 97.38 87 LYS A O 1
ATOM 704 N N . VAL A 1 88 ? 16.022 -0.514 3.317 1.00 97.25 88 VAL A N 1
ATOM 705 C CA . VAL A 1 88 ? 14.600 -0.715 2.973 1.00 97.25 88 VAL A CA 1
ATOM 706 C C . VAL A 1 88 ? 13.830 -1.463 4.069 1.00 97.25 88 VAL A C 1
ATOM 708 O O . VAL A 1 88 ? 12.660 -1.166 4.299 1.00 97.25 88 VAL A O 1
ATOM 711 N N . VAL A 1 89 ? 14.484 -2.385 4.780 1.00 97.94 89 VAL A N 1
ATOM 712 C CA . VAL A 1 89 ? 13.878 -3.103 5.913 1.00 97.94 89 VAL A CA 1
ATOM 713 C C . VAL A 1 89 ? 13.711 -2.175 7.113 1.00 97.94 89 VAL A C 1
ATOM 715 O O . VAL A 1 89 ? 12.642 -2.165 7.723 1.00 97.94 89 VAL A O 1
ATOM 718 N N . ASP A 1 90 ? 14.731 -1.368 7.417 1.00 97.06 90 ASP A N 1
ATOM 719 C CA . ASP A 1 90 ? 14.687 -0.356 8.475 1.00 97.06 90 ASP A CA 1
ATOM 720 C C . ASP A 1 90 ? 13.593 0.686 8.187 1.00 97.06 90 ASP A C 1
ATOM 722 O O . ASP A 1 90 ? 12.831 1.017 9.086 1.00 97.06 90 ASP A O 1
ATOM 726 N N . ASP A 1 91 ? 13.458 1.167 6.944 1.00 95.75 91 ASP A N 1
ATOM 727 C CA . ASP A 1 91 ? 12.437 2.151 6.549 1.00 95.75 91 ASP A CA 1
ATOM 728 C C . ASP A 1 91 ? 11.018 1.660 6.907 1.00 95.75 91 ASP A C 1
ATOM 730 O O . ASP A 1 91 ? 10.237 2.399 7.508 1.00 95.75 91 ASP A O 1
ATOM 734 N N . ILE A 1 92 ? 10.689 0.403 6.583 1.00 96.75 92 ILE A N 1
ATOM 735 C CA . ILE A 1 92 ? 9.379 -0.195 6.895 1.00 96.75 92 ILE A CA 1
ATOM 736 C C . ILE A 1 92 ? 9.267 -0.515 8.395 1.00 96.75 92 ILE A C 1
ATOM 738 O O . ILE A 1 92 ? 8.250 -0.221 9.023 1.00 96.75 92 ILE A O 1
ATOM 742 N N . SER A 1 93 ? 10.312 -1.086 8.999 1.00 96.44 93 SER A N 1
ATOM 743 C CA . SER A 1 93 ? 10.301 -1.484 10.416 1.00 96.44 93 SER A CA 1
ATOM 744 C C . SER A 1 93 ? 10.238 -0.281 11.358 1.00 96.44 93 SER A C 1
ATOM 746 O O . SER A 1 93 ? 9.630 -0.365 12.417 1.00 96.44 93 SER A O 1
ATOM 748 N N . ASN A 1 94 ? 10.798 0.864 10.975 1.00 94.62 94 ASN A N 1
ATOM 749 C CA . ASN A 1 94 ? 10.658 2.105 11.733 1.00 94.62 94 ASN A CA 1
ATOM 750 C C . ASN A 1 94 ? 9.219 2.635 11.692 1.00 94.62 94 ASN A C 1
ATOM 752 O O . ASN A 1 94 ? 8.781 3.261 12.653 1.00 94.62 94 ASN A O 1
ATOM 756 N N . LYS A 1 95 ? 8.481 2.369 10.605 1.00 93.50 95 LYS A N 1
ATOM 757 C CA . LYS A 1 95 ? 7.077 2.767 10.457 1.00 93.50 95 LYS A CA 1
ATOM 758 C C . LYS A 1 95 ? 6.129 1.847 11.235 1.00 93.50 95 LYS A C 1
ATOM 760 O O . LYS A 1 95 ? 5.218 2.334 11.890 1.00 93.50 95 LYS A O 1
ATOM 765 N N . PHE A 1 96 ? 6.347 0.531 11.179 1.00 96.06 96 PHE A N 1
ATOM 766 C CA . PHE A 1 96 ? 5.379 -0.467 11.666 1.00 96.06 96 PHE A CA 1
ATOM 767 C C . PHE A 1 96 ? 5.885 -1.386 12.785 1.00 96.06 96 PHE A 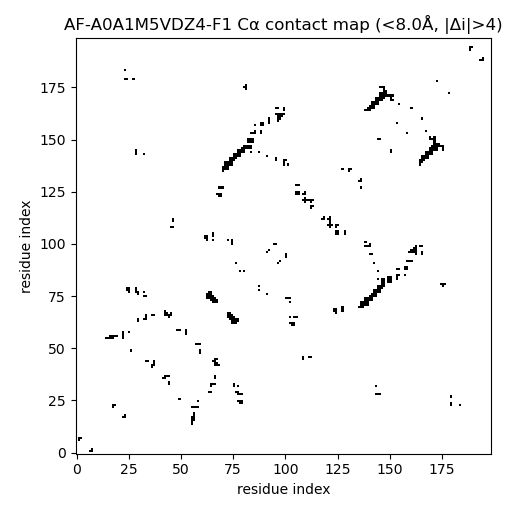C 1
ATOM 769 O O . PHE A 1 96 ? 5.114 -2.141 13.372 1.00 96.06 96 PHE A O 1
ATOM 776 N N . GLY A 1 97 ? 7.181 -1.371 13.084 1.00 93.25 97 GLY A N 1
ATOM 777 C CA . GLY A 1 97 ? 7.829 -2.399 13.894 1.00 93.25 97 GLY A CA 1
ATOM 778 C C . GLY A 1 97 ? 7.755 -2.195 15.406 1.00 93.25 97 GLY A C 1
ATOM 779 O O . GLY A 1 97 ? 8.050 -3.145 16.137 1.00 93.25 97 GLY A O 1
ATOM 780 N N . VAL A 1 98 ? 7.374 -1.007 15.884 1.00 92.00 98 VAL A N 1
ATOM 781 C CA . VAL A 1 98 ? 7.337 -0.684 17.322 1.00 92.00 98 VAL A CA 1
ATOM 782 C C . VAL A 1 98 ? 5.918 -0.787 17.873 1.00 92.00 98 VAL A C 1
ATOM 784 O O . VAL A 1 98 ? 5.666 -1.625 18.736 1.00 92.00 98 VAL A O 1
ATOM 787 N N . GLU A 1 99 ? 5.004 0.021 17.344 1.00 92.00 99 GLU A N 1
ATOM 788 C CA . GLU A 1 99 ? 3.595 0.077 17.735 1.00 92.00 99 GLU A CA 1
ATOM 789 C C . GLU A 1 99 ? 2.705 -0.109 16.506 1.00 92.00 99 GLU A C 1
ATOM 791 O O . GLU A 1 99 ? 3.170 -0.007 15.367 1.00 92.00 99 GLU A O 1
ATOM 796 N N . ILE A 1 100 ? 1.426 -0.404 16.745 1.00 91.69 100 ILE A N 1
ATOM 797 C CA . ILE A 1 100 ? 0.434 -0.470 15.674 1.00 91.69 100 ILE A CA 1
ATOM 798 C C . ILE A 1 100 ? 0.301 0.926 15.071 1.00 91.69 100 ILE A C 1
ATOM 800 O O . ILE A 1 100 ? -0.051 1.878 15.766 1.00 91.69 100 ILE A O 1
ATOM 804 N N . MET A 1 101 ? 0.555 1.041 13.771 1.00 93.12 101 MET A N 1
ATOM 805 C CA . MET A 1 101 ? 0.270 2.273 13.051 1.00 93.12 101 MET A CA 1
ATOM 806 C C . MET A 1 101 ? -1.208 2.311 12.682 1.00 93.12 101 MET A C 1
ATOM 808 O O . MET A 1 101 ? -1.708 1.406 12.010 1.00 93.12 101 MET A O 1
ATOM 812 N N . LEU A 1 102 ? -1.886 3.367 13.125 1.00 94.44 102 LEU A N 1
ATOM 813 C CA . LEU A 1 102 ? -3.285 3.614 12.804 1.00 94.44 102 LEU A CA 1
ATOM 814 C C . LEU A 1 102 ? -3.424 4.125 11.360 1.00 94.44 102 LEU A C 1
ATOM 816 O O . LEU A 1 102 ? -2.540 4.850 10.890 1.00 94.44 102 LEU A O 1
ATOM 820 N N . PRO A 1 103 ? -4.509 3.762 10.657 1.00 95.12 103 PRO A N 1
ATOM 821 C CA . PRO A 1 103 ? -4.788 4.275 9.322 1.00 95.12 103 PRO A CA 1
ATOM 822 C C . PRO A 1 103 ? -5.027 5.787 9.361 1.00 95.12 103 PRO A C 1
ATOM 824 O O . PRO A 1 103 ? -5.618 6.312 10.302 1.00 95.12 103 PRO A O 1
ATOM 827 N N . THR A 1 104 ? -4.595 6.487 8.316 1.00 94.50 104 THR A N 1
ATOM 828 C CA . THR A 1 104 ? -4.760 7.947 8.177 1.00 94.50 104 THR A CA 1
ATOM 829 C C . THR A 1 104 ? -5.704 8.342 7.044 1.00 94.50 104 THR A C 1
ATOM 831 O O . THR A 1 104 ? -6.019 9.519 6.886 1.00 94.50 104 THR A O 1
ATOM 834 N N . SER A 1 105 ? -6.155 7.366 6.252 1.00 95.50 105 SER A N 1
ATOM 835 C CA . SER A 1 105 ? -6.931 7.592 5.027 1.00 95.50 105 SER A CA 1
ATOM 836 C C . SER A 1 105 ? -8.349 7.009 5.075 1.00 95.50 105 SER A C 1
ATOM 838 O O . SER A 1 105 ? -8.981 6.928 4.025 1.00 95.50 105 SER A O 1
ATOM 840 N N . LEU A 1 106 ? -8.865 6.602 6.245 1.00 96.75 106 LEU A N 1
ATOM 841 C CA . LEU A 1 106 ? -10.228 6.055 6.357 1.00 96.75 106 LEU A CA 1
ATOM 842 C C . LEU A 1 106 ? -11.287 7.103 6.017 1.00 96.75 106 LEU A C 1
ATOM 844 O O . LEU A 1 106 ? -12.117 6.834 5.150 1.00 96.75 106 LEU A O 1
ATOM 848 N N . SER A 1 107 ? -11.203 8.313 6.584 1.00 96.31 107 SER A N 1
ATOM 849 C CA . SER A 1 107 ? -12.140 9.388 6.222 1.00 96.31 107 SER A CA 1
ATOM 850 C C . SER A 1 107 ? -12.104 9.702 4.724 1.00 96.31 107 SER A C 1
ATOM 852 O O . SER A 1 107 ? -13.143 9.909 4.113 1.00 96.31 107 SER A O 1
ATOM 854 N N . PHE A 1 108 ? -10.922 9.648 4.095 1.00 96.06 108 PHE A N 1
ATOM 855 C CA . PHE A 1 108 ? -10.812 9.814 2.643 1.00 96.06 108 PHE A CA 1
ATOM 856 C C . PHE A 1 108 ? -11.590 8.729 1.879 1.00 96.06 108 PHE A C 1
ATOM 858 O O . PHE A 1 108 ? -12.259 9.041 0.898 1.00 96.06 108 PHE A O 1
ATOM 865 N N . ILE A 1 109 ? -11.507 7.461 2.300 1.00 96.69 109 ILE A N 1
ATOM 866 C CA . ILE A 1 109 ? -12.274 6.371 1.676 1.00 96.69 109 ILE A CA 1
ATOM 867 C C . ILE A 1 109 ? -13.776 6.605 1.866 1.00 96.69 109 ILE A C 1
ATOM 869 O O . ILE A 1 109 ? -14.520 6.504 0.892 1.00 96.69 109 ILE A O 1
ATOM 873 N N . ALA A 1 110 ? -14.212 6.952 3.080 1.00 97.62 110 ALA A N 1
ATOM 874 C CA . ALA A 1 110 ? -15.616 7.239 3.366 1.00 97.62 110 ALA A CA 1
ATOM 875 C C . ALA A 1 110 ? -16.146 8.390 2.494 1.00 97.62 110 ALA A C 1
ATOM 877 O O . ALA A 1 110 ? -17.169 8.226 1.834 1.00 97.62 110 ALA A O 1
ATOM 878 N N . ASP A 1 111 ? -15.414 9.505 2.399 1.00 97.56 111 ASP A N 1
ATOM 879 C CA . ASP A 1 111 ? -15.778 10.656 1.561 1.00 97.56 111 ASP A CA 1
ATOM 880 C C . ASP A 1 111 ? -15.949 10.262 0.087 1.00 97.56 111 ASP A C 1
ATOM 882 O O . ASP A 1 111 ? -16.902 10.676 -0.571 1.00 97.56 111 ASP A O 1
ATOM 886 N N . ARG A 1 112 ? -15.054 9.422 -0.449 1.00 96.69 112 ARG A N 1
ATOM 887 C CA . ARG A 1 112 ? -15.169 8.930 -1.832 1.00 96.69 112 ARG A CA 1
ATOM 888 C C . ARG A 1 112 ? -16.378 8.026 -2.035 1.00 96.69 112 ARG A C 1
ATOM 890 O O . ARG A 1 112 ? -17.038 8.138 -3.062 1.00 96.69 112 ARG A O 1
ATOM 897 N N . LEU A 1 113 ? -16.705 7.184 -1.061 1.00 97.31 113 LEU A N 1
ATOM 898 C CA . LEU A 1 113 ? -17.910 6.356 -1.109 1.00 97.31 113 LEU A CA 1
ATOM 899 C C . LEU A 1 113 ? -19.189 7.203 -1.023 1.00 97.31 113 LEU A C 1
ATOM 901 O O . LEU A 1 113 ? -20.158 6.902 -1.720 1.00 97.31 113 LEU A O 1
ATOM 905 N N . TYR A 1 114 ? -19.186 8.288 -0.241 1.00 98.12 114 TYR A N 1
ATOM 906 C CA . TYR A 1 114 ? -20.267 9.279 -0.232 1.00 98.12 114 TYR A CA 1
ATOM 907 C C . TYR A 1 114 ? -20.440 9.953 -1.598 1.00 98.12 114 TYR A C 1
ATOM 909 O O . TYR A 1 114 ? -21.570 10.046 -2.087 1.00 98.12 114 TYR A O 1
ATOM 917 N N . ASP A 1 115 ? -19.338 10.377 -2.224 1.00 97.00 115 ASP A N 1
ATOM 918 C CA . ASP A 1 115 ? -19.337 10.982 -3.564 1.00 97.00 115 ASP A CA 1
ATOM 919 C C . ASP A 1 115 ? -19.861 10.008 -4.639 1.00 97.00 115 ASP A C 1
ATOM 921 O O . ASP A 1 115 ? -20.502 10.427 -5.602 1.00 97.00 115 ASP A O 1
ATOM 925 N N . GLU A 1 116 ? -19.628 8.704 -4.466 1.00 95.94 116 GLU A N 1
ATOM 926 C CA . GLU A 1 116 ? -20.113 7.626 -5.344 1.00 95.94 116 GLU A CA 1
ATOM 927 C C . GLU A 1 116 ? -21.526 7.128 -4.990 1.00 95.94 116 GLU A C 1
ATOM 929 O O . GLU A 1 116 ? -22.015 6.165 -5.583 1.00 95.94 116 GLU A O 1
ATOM 934 N N . HIS A 1 117 ? -22.207 7.786 -4.044 1.00 97.62 117 HIS A N 1
ATOM 935 C CA . HIS A 1 117 ? -23.534 7.416 -3.536 1.00 97.62 117 HIS A CA 1
ATOM 936 C C . HIS A 1 117 ? -23.608 6.019 -2.885 1.00 97.62 117 HIS A C 1
ATOM 938 O O . HIS A 1 117 ? -24.699 5.471 -2.703 1.00 97.62 117 HIS A O 1
ATOM 944 N N . ASN A 1 118 ? -22.472 5.444 -2.483 1.00 97.44 118 ASN A N 1
ATOM 945 C CA . ASN A 1 118 ? -22.392 4.181 -1.749 1.00 97.44 118 ASN A CA 1
ATOM 946 C C . ASN A 1 118 ? -22.460 4.422 -0.232 1.00 97.44 118 ASN A C 1
ATOM 948 O O . ASN A 1 118 ? -21.521 4.156 0.520 1.00 97.44 118 ASN A O 1
ATOM 952 N N . TYR A 1 119 ? -23.593 4.969 0.209 1.00 97.88 119 TYR A N 1
ATOM 953 C CA . TYR A 1 119 ? -23.793 5.453 1.576 1.00 97.88 119 TYR A CA 1
ATOM 954 C C . TYR A 1 119 ? -23.659 4.367 2.642 1.00 97.88 119 TYR A C 1
ATOM 956 O O . TYR A 1 119 ? -23.071 4.606 3.689 1.00 97.88 119 TYR A O 1
ATOM 964 N N . GLU A 1 120 ? -24.166 3.163 2.371 1.00 97.50 120 GLU A N 1
ATOM 965 C CA . GLU A 1 120 ? -24.094 2.058 3.331 1.00 97.50 120 GLU A CA 1
ATOM 966 C C . GLU A 1 120 ? -22.641 1.673 3.631 1.00 97.50 120 GLU A C 1
ATOM 968 O O . GLU A 1 120 ? -22.275 1.451 4.784 1.00 97.50 120 GLU A O 1
ATOM 973 N N . LEU A 1 121 ? -21.799 1.595 2.598 1.00 97.12 121 LEU A N 1
ATOM 974 C CA . LEU A 1 121 ? -20.393 1.270 2.782 1.00 97.12 121 LEU A CA 1
ATOM 975 C C . LEU A 1 121 ? -19.617 2.446 3.387 1.00 97.12 121 LEU A C 1
ATOM 977 O O . LEU A 1 121 ? -18.731 2.218 4.206 1.00 97.12 121 LEU A O 1
ATOM 981 N N . ALA A 1 122 ? -19.967 3.684 3.024 1.00 97.94 122 ALA A N 1
ATOM 982 C CA . ALA A 1 122 ? -19.372 4.883 3.605 1.00 97.94 122 ALA A CA 1
ATOM 983 C C . ALA A 1 122 ? -19.584 4.937 5.128 1.00 97.94 122 ALA A C 1
ATOM 985 O O . ALA A 1 122 ? -18.615 5.087 5.870 1.00 97.94 122 ALA A O 1
ATOM 986 N N . GLU A 1 123 ? -20.819 4.714 5.590 1.00 98.00 123 GLU A N 1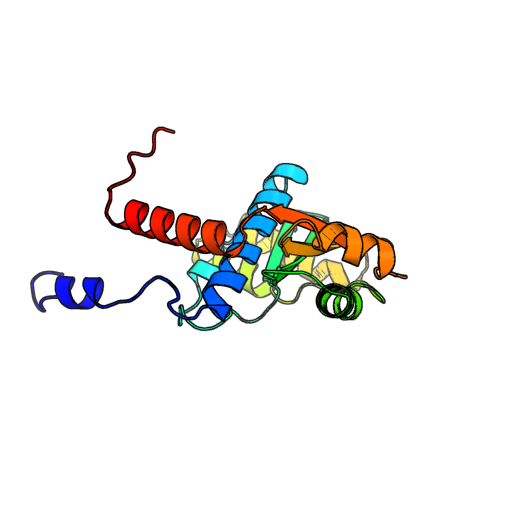
ATOM 987 C CA . GLU A 1 123 ? -21.156 4.657 7.019 1.00 98.00 123 GLU A CA 1
ATOM 988 C C . GLU A 1 123 ? -20.381 3.546 7.737 1.00 98.00 123 GLU A C 1
ATOM 990 O O . GLU A 1 123 ? -19.776 3.797 8.774 1.00 98.00 123 GLU A O 1
ATOM 995 N N . LYS A 1 124 ? -20.281 2.343 7.151 1.00 97.31 124 LYS A N 1
ATOM 996 C CA . LYS A 1 124 ? -19.482 1.248 7.738 1.00 97.31 124 LYS A CA 1
ATOM 997 C C . LYS A 1 124 ? -18.013 1.627 7.921 1.00 97.31 124 LYS A C 1
ATOM 999 O O . LYS A 1 124 ? -17.423 1.321 8.955 1.00 97.31 124 LYS A O 1
ATOM 1004 N N . VAL A 1 125 ? -17.406 2.297 6.939 1.00 97.94 125 VAL A N 1
ATOM 1005 C CA . VAL A 1 125 ? -16.015 2.768 7.050 1.00 97.94 125 VAL A CA 1
ATOM 1006 C C . VAL A 1 125 ? -15.883 3.817 8.159 1.00 97.94 125 VAL A C 1
ATOM 1008 O O . VAL A 1 125 ? -14.941 3.748 8.951 1.00 97.94 125 VAL A O 1
ATOM 1011 N N . SER A 1 126 ? -16.833 4.749 8.263 1.00 97.69 126 SER A N 1
ATOM 1012 C CA . SER A 1 126 ? -16.868 5.753 9.335 1.00 97.69 126 SER A CA 1
ATOM 1013 C C . SER A 1 126 ? -17.069 5.134 10.725 1.00 97.69 126 SER A C 1
ATOM 1015 O O . SER A 1 126 ? -16.413 5.548 11.681 1.00 97.69 126 SER A O 1
ATOM 1017 N N . GLU A 1 127 ? -17.913 4.109 10.852 1.00 96.94 127 GLU A N 1
ATOM 1018 C CA . GLU A 1 127 ? -18.108 3.352 12.094 1.00 96.94 127 GLU A CA 1
ATOM 1019 C C . GLU A 1 127 ? -16.824 2.634 12.528 1.00 96.94 127 GLU A C 1
ATOM 1021 O O . GLU A 1 127 ? -16.459 2.679 13.707 1.00 96.94 127 GLU A O 1
ATOM 1026 N N . VAL A 1 128 ? -16.103 2.016 11.585 1.00 97.56 128 VAL A N 1
ATOM 1027 C CA . VAL A 1 128 ? -14.797 1.392 11.853 1.00 97.56 128 VAL A CA 1
ATOM 1028 C C . VAL A 1 128 ? -13.800 2.433 12.351 1.00 97.56 128 VAL A C 1
ATOM 1030 O O . VAL A 1 128 ? -13.154 2.207 13.374 1.00 97.56 128 VAL A O 1
ATOM 1033 N N . GLU A 1 129 ? -13.701 3.586 11.683 1.00 96.94 129 GLU A N 1
ATOM 1034 C CA . GLU A 1 129 ? -12.825 4.688 12.100 1.00 96.94 129 GLU A CA 1
ATOM 1035 C C . GLU A 1 129 ? -13.148 5.166 13.524 1.00 96.94 129 GLU A C 1
ATOM 1037 O O . GLU A 1 129 ? -12.246 5.289 14.358 1.00 96.94 129 GLU A O 1
ATOM 1042 N N . ALA A 1 130 ? -14.433 5.342 13.845 1.00 96.38 130 ALA A N 1
ATOM 1043 C CA . ALA A 1 130 ? -14.892 5.714 15.182 1.00 96.38 130 ALA A CA 1
ATOM 1044 C C . ALA A 1 130 ? -14.592 4.641 16.245 1.00 96.38 130 ALA A C 1
ATOM 1046 O O . ALA A 1 130 ? -14.413 4.968 17.418 1.00 96.38 130 ALA A O 1
ATOM 1047 N N . CYS A 1 131 ? -14.510 3.368 15.851 1.00 96.06 131 CYS A N 1
ATOM 1048 C CA . CYS A 1 131 ? -14.234 2.246 16.746 1.00 96.06 131 CYS A CA 1
ATOM 1049 C C . CYS A 1 131 ? -12.741 2.065 17.083 1.00 96.06 131 CYS A C 1
ATOM 1051 O O . CYS A 1 131 ? -12.418 1.475 18.119 1.00 96.06 131 CYS A O 1
ATOM 1053 N N . ILE A 1 132 ? -11.822 2.591 16.261 1.00 94.81 132 ILE A N 1
ATOM 1054 C CA . ILE A 1 132 ? -10.365 2.423 16.436 1.00 94.81 132 ILE A CA 1
ATOM 1055 C C . ILE A 1 132 ? -9.870 2.807 17.844 1.00 94.81 132 ILE A C 1
ATOM 1057 O O . ILE A 1 132 ? -9.154 2.000 18.445 1.00 94.81 132 ILE A O 1
ATOM 1061 N N . PRO A 1 133 ? -10.240 3.968 18.428 1.00 92.88 133 PRO A N 1
ATOM 1062 C CA . PRO A 1 133 ? -9.750 4.372 19.749 1.00 92.88 133 PRO A CA 1
ATOM 1063 C C . PRO A 1 133 ? -10.149 3.426 20.889 1.00 92.88 133 PRO A C 1
ATOM 1065 O O . PRO A 1 133 ? -9.501 3.420 21.935 1.00 92.88 133 PRO A O 1
ATOM 1068 N N . TYR A 1 134 ? -11.201 2.625 20.701 1.00 92.38 134 TYR A N 1
ATOM 1069 C CA . TYR A 1 134 ? -11.696 1.677 21.701 1.00 92.38 134 TYR A CA 1
ATOM 1070 C C . TYR A 1 134 ? -11.016 0.302 21.618 1.00 92.38 134 TYR A C 1
ATOM 1072 O O . TYR A 1 134 ? -11.262 -0.551 22.469 1.00 92.38 134 TYR A O 1
ATOM 1080 N N . GLY A 1 135 ? -10.155 0.072 20.619 1.00 87.69 135 GLY A N 1
ATOM 1081 C CA . GLY A 1 135 ? -9.381 -1.166 20.476 1.00 87.69 135 GLY A CA 1
ATOM 1082 C C . GLY A 1 135 ? -10.187 -2.383 20.008 1.00 87.69 135 GLY A C 1
ATOM 1083 O O . GLY A 1 135 ? -9.719 -3.509 20.159 1.00 87.69 135 GLY A O 1
ATOM 1084 N N . SER A 1 136 ? -11.386 -2.180 19.454 1.00 89.31 136 SER A N 1
ATOM 1085 C CA . SER A 1 136 ? -12.250 -3.247 18.924 1.00 89.31 136 SER A CA 1
ATOM 1086 C C . SER A 1 136 ? -11.931 -3.651 17.477 1.00 89.31 136 SER A C 1
ATOM 1088 O O . SER A 1 136 ? -12.473 -4.646 16.998 1.00 89.31 136 SER A O 1
ATOM 1090 N N . ILE A 1 137 ? -11.056 -2.906 16.793 1.00 96.62 137 ILE A N 1
ATOM 1091 C CA . ILE A 1 137 ? -10.656 -3.142 15.400 1.00 96.62 137 ILE A CA 1
ATOM 1092 C C . ILE A 1 137 ? -9.330 -3.911 15.350 1.00 96.62 137 ILE A C 1
ATOM 1094 O O . ILE A 1 137 ? -8.336 -3.491 15.948 1.00 96.62 137 ILE A O 1
ATOM 1098 N N . ASP A 1 138 ? -9.292 -5.020 14.608 1.00 96.38 138 ASP A N 1
ATOM 1099 C CA . ASP A 1 138 ? -8.061 -5.765 14.336 1.00 96.38 138 ASP A CA 1
ATOM 1100 C C . ASP A 1 138 ? -7.252 -5.072 13.232 1.00 96.38 138 ASP A C 1
ATOM 1102 O O . ASP A 1 138 ? -7.557 -5.174 12.043 1.00 96.38 138 ASP A O 1
ATOM 1106 N N . ILE A 1 139 ? -6.209 -4.347 13.631 1.00 97.50 139 ILE A N 1
ATOM 1107 C CA . ILE A 1 139 ? -5.343 -3.611 12.707 1.00 97.50 139 ILE A CA 1
ATOM 1108 C C . ILE A 1 139 ? -4.072 -4.416 12.439 1.00 97.50 139 ILE A C 1
ATOM 1110 O O . ILE A 1 139 ? -3.314 -4.725 13.364 1.00 97.50 139 ILE A O 1
ATOM 1114 N N . LYS A 1 140 ? -3.800 -4.703 11.161 1.00 97.81 140 LYS A N 1
ATOM 1115 C CA . LYS A 1 140 ? -2.537 -5.291 10.695 1.00 97.81 140 LYS A CA 1
ATOM 1116 C C . LYS A 1 140 ? -1.730 -4.267 9.910 1.00 97.81 140 LYS A C 1
ATOM 1118 O O . LYS A 1 140 ? -2.255 -3.591 9.028 1.00 97.81 140 LYS A O 1
ATOM 1123 N N . ASN A 1 141 ? -0.435 -4.195 10.194 1.00 97.88 141 ASN A N 1
ATOM 1124 C CA . ASN A 1 141 ? 0.507 -3.398 9.421 1.00 97.88 141 ASN A CA 1
ATOM 1125 C C . ASN A 1 141 ? 1.311 -4.320 8.497 1.00 97.88 141 ASN A C 1
ATOM 1127 O O . ASN A 1 141 ? 1.895 -5.304 8.950 1.00 97.88 141 ASN A O 1
ATOM 1131 N N . ILE A 1 142 ? 1.351 -4.024 7.199 1.00 98.25 142 ILE A N 1
ATOM 1132 C CA . ILE A 1 142 ? 2.000 -4.883 6.202 1.00 98.25 142 ILE A CA 1
ATOM 1133 C C . ILE A 1 142 ? 3.016 -4.086 5.389 1.00 98.25 142 ILE A C 1
ATOM 1135 O O . ILE A 1 142 ? 2.684 -3.111 4.724 1.00 98.25 142 ILE A O 1
ATOM 1139 N N . GLY A 1 143 ? 4.268 -4.531 5.398 1.00 98.06 143 GLY A N 1
ATOM 1140 C CA . GLY A 1 143 ? 5.279 -4.062 4.457 1.00 98.06 143 GLY A CA 1
ATOM 1141 C C . GLY A 1 143 ? 5.322 -4.925 3.201 1.00 98.06 143 GLY A C 1
ATOM 1142 O O . GLY A 1 143 ? 5.308 -6.148 3.307 1.00 98.06 143 GLY A O 1
ATOM 1143 N N . LEU A 1 144 ? 5.469 -4.317 2.027 1.00 98.56 144 LEU A N 1
ATOM 1144 C CA . LEU A 1 144 ? 5.874 -5.000 0.798 1.00 98.56 144 LEU A CA 1
ATOM 1145 C C . LEU A 1 144 ? 7.236 -4.495 0.339 1.00 98.56 144 LEU A C 1
ATOM 1147 O O . LEU A 1 144 ? 7.440 -3.292 0.170 1.00 98.56 144 LEU A O 1
ATOM 1151 N N . ILE A 1 145 ? 8.141 -5.423 0.042 1.00 98.50 145 ILE A N 1
ATOM 1152 C CA . ILE A 1 145 ? 9.382 -5.137 -0.674 1.00 98.50 145 ILE A CA 1
ATOM 1153 C C . ILE A 1 145 ? 9.327 -5.823 -2.037 1.00 98.50 145 ILE A C 1
ATOM 1155 O O . ILE A 1 145 ? 9.358 -7.049 -2.118 1.00 98.50 145 ILE A O 1
ATOM 1159 N N . VAL A 1 146 ? 9.284 -5.025 -3.104 1.00 98.19 146 VAL A N 1
ATOM 1160 C CA . VAL A 1 146 ? 9.447 -5.506 -4.484 1.00 98.19 146 VAL A CA 1
ATOM 1161 C C . VAL A 1 146 ? 10.910 -5.322 -4.868 1.00 98.19 146 VAL A C 1
ATOM 1163 O O . VAL A 1 146 ? 11.391 -4.187 -4.959 1.00 98.19 146 VAL A O 1
ATOM 1166 N N . SER A 1 147 ? 11.644 -6.419 -5.040 1.00 98.19 147 SER A N 1
ATOM 1167 C CA . SER A 1 147 ? 13.068 -6.373 -5.387 1.00 98.19 147 SER A CA 1
ATOM 1168 C C . SER A 1 147 ? 13.557 -7.664 -6.027 1.00 98.19 147 SER A C 1
ATOM 1170 O O . SER A 1 147 ? 12.762 -8.537 -6.341 1.00 98.19 147 SER A O 1
ATOM 1172 N N . ASP A 1 148 ? 14.865 -7.789 -6.232 1.00 96.81 148 ASP A N 1
ATOM 1173 C CA . ASP A 1 148 ? 15.494 -9.055 -6.592 1.00 96.81 148 ASP A CA 1
ATOM 1174 C C . ASP A 1 148 ? 15.538 -10.027 -5.395 1.00 96.81 148 ASP A C 1
ATOM 1176 O O . ASP A 1 148 ? 15.034 -9.762 -4.298 1.00 96.81 148 ASP A O 1
ATOM 1180 N N . SER A 1 149 ? 16.210 -11.165 -5.580 1.00 94.81 149 SER A N 1
ATOM 1181 C CA . SER A 1 149 ? 16.408 -12.161 -4.518 1.00 94.81 149 SER A CA 1
ATOM 1182 C C . SER A 1 149 ? 17.128 -11.632 -3.266 1.00 94.81 149 SER A C 1
ATOM 1184 O O . SER A 1 149 ? 17.250 -12.364 -2.287 1.00 94.81 149 SER A O 1
ATOM 1186 N N . SER A 1 150 ? 17.648 -10.400 -3.244 1.00 96.75 150 SER A N 1
ATOM 1187 C CA . SER A 1 150 ? 18.214 -9.816 -2.025 1.00 96.75 150 SER A CA 1
ATOM 1188 C C . SER A 1 150 ? 17.160 -9.410 -0.992 1.00 96.75 150 SER A C 1
ATOM 1190 O O . SER A 1 150 ? 17.516 -9.335 0.183 1.00 96.75 150 SER A O 1
ATOM 1192 N N . ALA A 1 151 ? 15.888 -9.223 -1.373 1.00 97.06 151 ALA A N 1
ATOM 1193 C CA . ALA A 1 151 ? 14.839 -8.787 -0.444 1.00 97.06 151 ALA A CA 1
ATOM 1194 C C . ALA A 1 151 ? 14.599 -9.774 0.700 1.00 97.06 151 ALA A C 1
ATOM 1196 O O . ALA A 1 151 ? 14.720 -9.372 1.857 1.00 97.06 151 ALA A O 1
ATOM 1197 N N . HIS A 1 152 ? 14.328 -11.054 0.415 1.00 96.56 152 HIS A N 1
ATOM 1198 C CA . HIS A 1 152 ? 14.100 -12.037 1.489 1.00 96.56 152 HIS A CA 1
ATOM 1199 C C . HIS A 1 152 ? 15.312 -12.138 2.428 1.00 96.56 152 HIS A C 1
ATOM 1201 O O . HIS A 1 152 ? 15.154 -12.083 3.643 1.00 96.56 152 HIS A O 1
ATOM 1207 N N . ARG A 1 153 ? 16.536 -12.145 1.877 1.00 96.81 153 ARG A N 1
ATOM 1208 C CA . ARG A 1 153 ? 17.775 -12.167 2.675 1.00 96.81 153 ARG A CA 1
ATOM 1209 C C . ARG A 1 153 ? 17.921 -10.935 3.563 1.00 96.81 153 ARG A C 1
ATOM 1211 O O . ARG A 1 153 ? 18.454 -11.042 4.664 1.00 96.81 153 ARG A O 1
ATOM 1218 N N . ALA A 1 154 ? 17.519 -9.761 3.080 1.00 97.56 154 ALA A N 1
ATOM 1219 C CA . ALA A 1 154 ? 17.559 -8.536 3.867 1.00 97.56 154 ALA A CA 1
ATOM 1220 C C . ALA A 1 154 ? 16.545 -8.596 5.017 1.00 97.56 154 ALA A C 1
ATOM 1222 O O . ALA A 1 154 ? 16.906 -8.281 6.150 1.00 97.56 154 ALA A O 1
ATOM 1223 N N . VAL A 1 155 ? 15.315 -9.044 4.745 1.00 97.69 155 VAL A N 1
ATOM 1224 C CA . VAL A 1 155 ? 14.257 -9.190 5.757 1.00 97.69 155 VAL A CA 1
ATOM 1225 C C . VAL A 1 155 ? 14.672 -10.190 6.833 1.00 97.69 155 VAL A C 1
ATOM 1227 O O . VAL A 1 155 ? 14.693 -9.825 8.002 1.00 97.69 155 VAL A O 1
ATOM 1230 N N . GLU A 1 156 ? 15.105 -11.395 6.460 1.00 96.56 156 GLU A N 1
ATOM 1231 C CA . GLU A 1 156 ? 15.534 -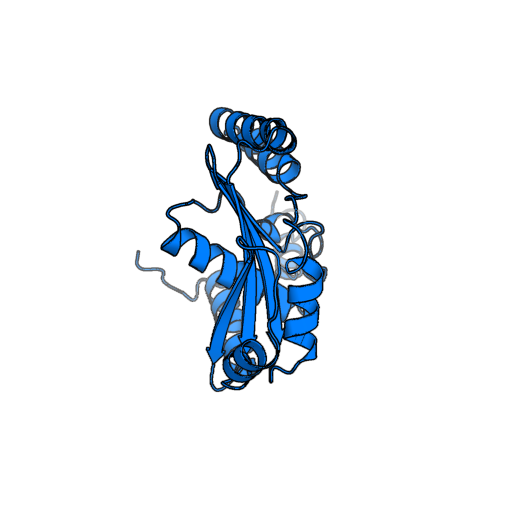12.434 7.411 1.00 96.56 156 GLU A CA 1
ATOM 1232 C C . GLU A 1 156 ? 16.663 -11.976 8.344 1.00 96.56 156 GLU A C 1
ATOM 1234 O O . GLU A 1 156 ? 16.717 -12.371 9.505 1.00 96.56 156 GLU A O 1
ATOM 1239 N N . ARG A 1 157 ? 17.584 -11.143 7.844 1.00 97.25 157 ARG A N 1
ATOM 1240 C CA . ARG A 1 157 ? 18.751 -10.683 8.614 1.00 97.25 157 ARG A CA 1
ATOM 1241 C C . ARG A 1 157 ? 18.484 -9.461 9.478 1.00 97.25 157 ARG A C 1
ATOM 1243 O O . ARG A 1 157 ? 19.221 -9.242 10.439 1.00 97.25 157 ARG A O 1
ATOM 1250 N N . HIS A 1 158 ? 17.544 -8.609 9.082 1.00 97.00 158 HIS A N 1
ATOM 1251 C CA . HIS A 1 158 ? 17.433 -7.259 9.637 1.00 97.00 158 HIS A CA 1
ATOM 1252 C C . HIS A 1 158 ? 16.065 -6.940 10.229 1.00 97.00 158 HIS A C 1
ATOM 1254 O O . HIS A 1 158 ? 15.983 -6.027 11.048 1.00 97.00 158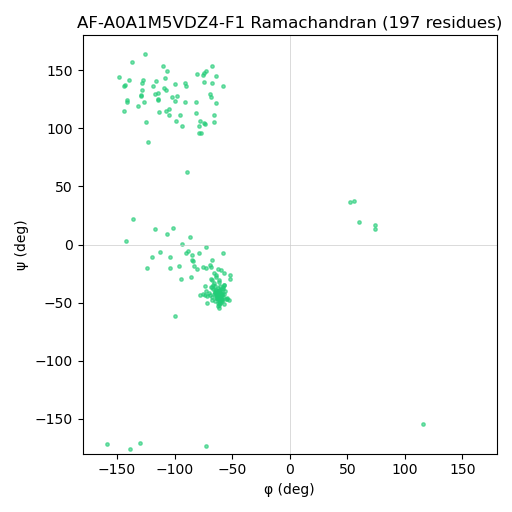 HIS A O 1
ATOM 1260 N N . MET A 1 159 ? 15.009 -7.668 9.861 1.00 94.62 159 MET A N 1
ATOM 1261 C CA . MET A 1 159 ? 13.687 -7.424 10.422 1.00 94.62 159 MET A CA 1
ATOM 1262 C C . MET A 1 159 ? 13.671 -7.813 11.900 1.00 94.62 159 MET A C 1
ATOM 1264 O O . MET A 1 159 ? 14.004 -8.931 12.285 1.00 94.62 159 MET A O 1
ATOM 1268 N N . SER A 1 160 ? 13.245 -6.869 12.730 1.00 89.62 160 SER A N 1
ATOM 1269 C CA . SER A 1 160 ? 12.961 -7.078 14.143 1.00 89.62 160 SER A CA 1
ATOM 1270 C C . SER A 1 160 ? 11.751 -6.235 14.508 1.00 89.62 160 SER A C 1
ATOM 1272 O O . SER A 1 160 ? 11.633 -5.091 14.065 1.00 89.62 160 SER A O 1
ATOM 1274 N N . SER A 1 161 ? 10.828 -6.797 15.283 1.00 94.25 161 SER A N 1
ATOM 1275 C CA . SER A 1 161 ? 9.601 -6.102 15.648 1.00 94.25 161 SER A CA 1
ATOM 1276 C C . SER A 1 161 ? 9.088 -6.503 17.023 1.00 94.25 161 SER A C 1
ATOM 1278 O O . SER A 1 161 ? 9.184 -7.659 17.433 1.00 94.25 161 SER A O 1
ATOM 1280 N N . LYS A 1 162 ? 8.516 -5.520 17.724 1.00 95.25 162 LYS A N 1
ATOM 1281 C CA . LYS A 1 162 ? 7.691 -5.712 18.923 1.00 95.25 162 LYS A CA 1
ATOM 1282 C C . LYS A 1 162 ? 6.194 -5.734 18.592 1.00 95.25 162 LYS A C 1
ATOM 1284 O O . LYS A 1 162 ? 5.404 -6.228 19.396 1.00 95.25 162 LYS A O 1
ATOM 1289 N N . ASN A 1 163 ? 5.813 -5.228 17.420 1.00 95.12 163 ASN A N 1
ATOM 1290 C CA . ASN A 1 163 ? 4.446 -5.234 16.925 1.00 95.12 163 ASN A CA 1
ATOM 1291 C C . ASN A 1 163 ? 4.085 -6.629 16.388 1.00 95.12 163 ASN A C 1
ATOM 1293 O O . ASN A 1 163 ? 4.503 -7.033 15.307 1.00 95.12 163 ASN A O 1
ATOM 1297 N N . LYS A 1 164 ? 3.261 -7.368 17.138 1.00 94.25 164 LYS A N 1
ATOM 1298 C CA . LYS A 1 164 ? 2.794 -8.712 16.748 1.00 94.25 164 LYS A CA 1
ATOM 1299 C C . LYS A 1 164 ? 1.859 -8.710 15.533 1.00 94.25 164 LYS A C 1
ATOM 1301 O O . LYS A 1 164 ? 1.597 -9.771 14.979 1.00 94.25 164 LYS A O 1
ATOM 1306 N N . ASN A 1 165 ? 1.359 -7.541 15.138 1.00 95.88 165 ASN A N 1
ATOM 1307 C CA . ASN A 1 165 ? 0.485 -7.348 13.986 1.00 95.88 165 ASN A CA 1
ATOM 1308 C C . ASN A 1 165 ? 1.235 -6.798 12.764 1.00 95.88 165 ASN A C 1
ATOM 1310 O O . ASN A 1 165 ? 0.595 -6.339 11.820 1.00 95.88 165 ASN A O 1
ATOM 1314 N N . PHE A 1 166 ? 2.572 -6.832 12.781 1.00 97.62 166 PHE A N 1
ATOM 1315 C CA . PHE A 1 166 ? 3.414 -6.403 11.673 1.00 97.62 166 PHE A CA 1
ATOM 1316 C C . PHE A 1 166 ? 4.064 -7.589 10.957 1.00 97.62 166 PHE A C 1
ATOM 1318 O O . PHE A 1 166 ? 4.660 -8.463 11.586 1.00 97.62 166 PHE A O 1
ATOM 1325 N N . LEU A 1 167 ? 3.997 -7.584 9.625 1.00 96.75 167 LEU A N 1
ATOM 1326 C CA . LEU A 1 167 ? 4.732 -8.509 8.765 1.00 96.75 167 LEU A CA 1
ATOM 1327 C C . LEU A 1 167 ? 5.332 -7.787 7.553 1.00 96.75 167 LEU A C 1
ATOM 1329 O O . LEU A 1 167 ? 4.832 -6.744 7.129 1.00 96.75 167 LEU A O 1
ATOM 1333 N N . ILE A 1 168 ? 6.385 -8.365 6.972 1.00 98.19 168 ILE A N 1
ATOM 1334 C CA . ILE A 1 168 ? 6.943 -7.934 5.684 1.00 98.19 168 ILE A CA 1
ATOM 1335 C C . ILE A 1 168 ? 6.804 -9.073 4.675 1.00 98.19 168 ILE A C 1
ATOM 1337 O O . ILE A 1 168 ? 7.233 -10.197 4.928 1.00 98.19 168 ILE A O 1
ATOM 1341 N N . ILE A 1 169 ? 6.247 -8.753 3.513 1.00 98.00 169 ILE A N 1
ATOM 1342 C CA . ILE A 1 169 ? 6.161 -9.607 2.331 1.00 98.00 169 ILE A CA 1
ATOM 1343 C C . ILE A 1 169 ? 7.272 -9.190 1.371 1.00 98.00 169 ILE A C 1
ATOM 1345 O O . ILE A 1 169 ? 7.508 -8.000 1.148 1.00 98.00 169 ILE A O 1
ATOM 1349 N N . THR A 1 170 ? 7.944 -10.164 0.763 1.00 98.00 170 THR A N 1
ATOM 1350 C CA . THR A 1 170 ? 8.921 -9.910 -0.301 1.00 98.00 170 THR A CA 1
ATOM 1351 C C . THR A 1 170 ? 8.439 -10.500 -1.616 1.00 98.00 170 THR A C 1
ATOM 1353 O O . THR A 1 170 ? 8.213 -11.707 -1.697 1.00 98.00 170 THR A O 1
ATOM 1356 N N . MET A 1 171 ? 8.343 -9.671 -2.654 1.00 97.62 171 MET A N 1
ATOM 1357 C CA . MET A 1 171 ? 8.164 -10.108 -4.037 1.00 97.62 171 MET A CA 1
ATOM 1358 C C . MET A 1 171 ? 9.528 -10.075 -4.725 1.00 97.62 171 MET A C 1
ATOM 1360 O O . MET A 1 171 ? 10.053 -8.999 -5.017 1.00 97.62 171 MET A O 1
ATOM 1364 N N . ASN A 1 172 ? 10.102 -11.258 -4.952 1.00 96.31 172 ASN A N 1
ATOM 1365 C CA . ASN A 1 172 ? 11.413 -11.412 -5.577 1.00 96.31 172 ASN A CA 1
ATOM 1366 C C . ASN A 1 172 ? 11.248 -11.550 -7.100 1.00 96.31 172 ASN A C 1
ATOM 1368 O O . ASN A 1 172 ? 10.565 -12.460 -7.563 1.00 96.31 172 ASN A O 1
ATOM 1372 N N . ILE A 1 173 ? 11.880 -10.663 -7.864 1.00 96.06 173 ILE A N 1
ATOM 1373 C CA . ILE A 1 173 ? 11.803 -10.567 -9.326 1.00 96.06 173 ILE A CA 1
ATOM 1374 C C . ILE A 1 173 ? 13.227 -10.522 -9.880 1.00 96.06 173 ILE A C 1
ATOM 1376 O O . ILE A 1 173 ? 14.016 -9.691 -9.443 1.00 96.06 173 ILE A O 1
ATOM 1380 N N . ASP A 1 174 ? 13.561 -11.373 -10.851 1.00 95.19 174 ASP A N 1
ATOM 1381 C CA . ASP A 1 174 ? 14.934 -11.467 -11.377 1.00 95.19 174 ASP A CA 1
ATOM 1382 C C . ASP A 1 174 ? 15.435 -10.156 -12.005 1.00 95.19 174 ASP A C 1
ATOM 1384 O O . ASP A 1 174 ? 16.568 -9.742 -11.759 1.00 95.19 174 ASP A O 1
ATOM 1388 N N . ASP A 1 175 ? 14.575 -9.470 -12.765 1.00 96.56 175 ASP A N 1
ATOM 1389 C CA . ASP A 1 175 ? 14.826 -8.128 -13.298 1.00 96.56 175 ASP A CA 1
ATOM 1390 C C . ASP A 1 175 ? 13.718 -7.156 -12.852 1.00 96.56 175 ASP A C 1
ATOM 1392 O O . ASP A 1 175 ? 12.723 -6.962 -13.563 1.00 96.56 175 ASP A O 1
ATOM 1396 N N . PRO A 1 176 ? 13.861 -6.512 -11.675 1.00 96.88 176 PRO A N 1
ATOM 1397 C CA . PRO A 1 176 ? 12.849 -5.587 -11.176 1.00 96.88 176 PRO A CA 1
ATOM 1398 C C . PRO A 1 176 ? 12.614 -4.398 -12.118 1.00 96.88 176 PRO A C 1
ATOM 1400 O O . PRO A 1 176 ? 11.488 -3.911 -12.236 1.00 96.88 176 PRO A O 1
ATOM 1403 N N . ILE A 1 177 ? 13.662 -3.902 -12.787 1.00 97.31 177 ILE A N 1
ATOM 1404 C CA . ILE A 1 177 ? 13.563 -2.728 -13.666 1.00 97.31 177 ILE A CA 1
ATOM 1405 C C . ILE A 1 177 ? 12.871 -3.102 -14.978 1.00 97.31 177 ILE A C 1
ATOM 1407 O O . ILE A 1 177 ? 11.992 -2.365 -15.435 1.00 97.31 177 ILE A O 1
ATOM 1411 N N . GLY A 1 178 ? 13.211 -4.252 -15.560 1.00 97.44 178 GLY A N 1
ATOM 1412 C CA . GLY A 1 178 ? 12.508 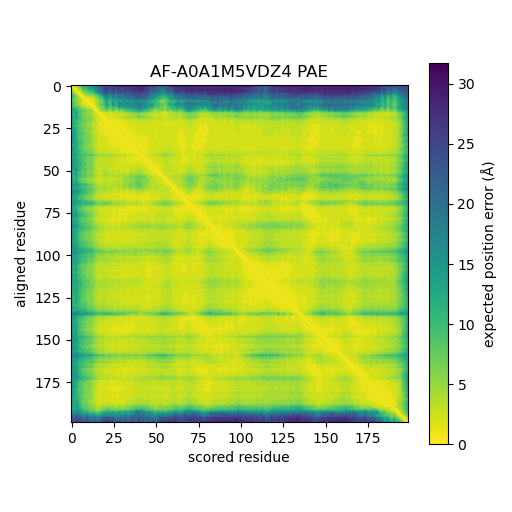-4.808 -16.713 1.00 97.44 178 GLY A CA 1
ATOM 1413 C C . GLY A 1 178 ? 11.037 -5.076 -16.417 1.00 97.44 178 GLY A C 1
ATOM 1414 O O . GLY A 1 178 ? 10.181 -4.699 -17.221 1.00 97.44 178 GLY A O 1
ATOM 1415 N N . PHE A 1 179 ? 10.721 -5.626 -15.240 1.00 97.06 179 PHE A N 1
ATOM 1416 C CA . PHE A 1 179 ? 9.339 -5.813 -14.789 1.00 97.06 179 PHE A CA 1
ATOM 1417 C C . PHE A 1 179 ? 8.588 -4.481 -14.686 1.00 97.06 179 PHE A C 1
ATOM 1419 O O . PHE A 1 179 ? 7.534 -4.327 -15.298 1.00 97.06 179 PHE A O 1
ATOM 1426 N N . LEU A 1 180 ? 9.163 -3.476 -14.014 1.00 97.12 180 LEU A N 1
ATOM 1427 C CA . LEU A 1 180 ? 8.579 -2.133 -13.920 1.00 97.12 180 LEU A CA 1
ATOM 1428 C C . LEU A 1 180 ? 8.289 -1.537 -15.306 1.00 97.12 180 LEU A C 1
ATOM 1430 O O . LEU A 1 180 ? 7.214 -0.989 -15.546 1.00 97.12 180 LEU A O 1
ATOM 1434 N N . ASN A 1 181 ? 9.242 -1.619 -16.232 1.00 96.81 181 ASN A N 1
ATOM 1435 C CA . ASN A 1 181 ? 9.060 -1.084 -17.580 1.00 96.81 181 ASN A CA 1
ATOM 1436 C C . ASN A 1 181 ? 7.984 -1.841 -18.359 1.00 96.81 181 ASN A C 1
ATOM 1438 O O . ASN A 1 181 ? 7.137 -1.208 -18.987 1.00 96.81 181 ASN A O 1
ATOM 1442 N N . SER A 1 182 ? 7.974 -3.167 -18.265 1.00 96.19 182 SER A N 1
ATOM 1443 C CA . SER A 1 182 ? 6.995 -4.014 -18.948 1.00 96.19 182 SER A CA 1
ATOM 1444 C C . SER A 1 182 ? 5.576 -3.756 -18.448 1.00 96.19 182 SER A C 1
ATOM 1446 O O . SER A 1 182 ? 4.677 -3.579 -19.266 1.00 96.19 182 SER A O 1
ATOM 1448 N N . THR A 1 183 ? 5.378 -3.625 -17.133 1.00 94.88 183 THR A N 1
ATOM 1449 C CA . THR A 1 183 ? 4.065 -3.335 -16.536 1.00 94.88 183 THR A CA 1
ATOM 1450 C C . THR A 1 183 ? 3.512 -1.988 -16.995 1.00 94.88 183 THR A C 1
ATOM 1452 O O . THR A 1 183 ? 2.363 -1.901 -17.418 1.00 94.88 183 THR A O 1
ATOM 1455 N N . PHE A 1 184 ? 4.329 -0.930 -16.983 1.00 93.62 184 PHE A N 1
ATOM 1456 C CA . PHE A 1 184 ? 3.881 0.386 -17.452 1.00 93.62 184 PHE A CA 1
ATOM 1457 C C . PHE A 1 184 ? 3.628 0.420 -18.961 1.00 93.62 184 PHE A C 1
ATOM 1459 O O . PHE A 1 184 ? 2.691 1.080 -19.403 1.00 93.62 184 PHE A O 1
ATOM 1466 N N . ASN A 1 185 ? 4.429 -0.291 -19.756 1.00 93.06 185 ASN A N 1
ATOM 1467 C CA . ASN A 1 185 ? 4.181 -0.413 -21.191 1.00 93.06 185 ASN A CA 1
ATOM 1468 C C . ASN A 1 185 ? 2.874 -1.164 -21.466 1.00 93.06 185 ASN A C 1
ATOM 1470 O O . ASN A 1 185 ? 2.105 -0.742 -22.323 1.00 93.06 185 ASN A O 1
ATOM 1474 N N . LEU A 1 186 ? 2.593 -2.233 -20.717 1.00 92.44 186 LEU A N 1
ATOM 1475 C CA . LEU A 1 186 ? 1.339 -2.974 -20.828 1.00 92.44 186 LEU A CA 1
ATOM 1476 C C . LEU A 1 186 ? 0.135 -2.095 -20.464 1.00 92.44 186 LEU A C 1
ATOM 1478 O O . LEU A 1 186 ? -0.845 -2.070 -21.201 1.00 92.44 186 LEU A O 1
ATOM 1482 N N . ALA A 1 187 ? 0.232 -1.317 -19.384 1.00 89.44 187 ALA A N 1
ATOM 1483 C CA . ALA A 1 187 ? -0.825 -0.390 -18.985 1.00 89.44 187 ALA A CA 1
ATOM 1484 C C . ALA A 1 187 ? -1.105 0.683 -20.055 1.00 89.44 187 ALA A C 1
ATOM 1486 O O . ALA A 1 187 ? -2.264 0.992 -20.325 1.00 89.44 187 ALA A O 1
ATOM 1487 N N . LYS A 1 188 ? -0.060 1.213 -20.709 1.00 87.62 188 LYS A N 1
ATOM 1488 C CA . LYS A 1 188 ? -0.202 2.165 -21.827 1.00 87.62 188 LYS A CA 1
ATOM 1489 C C . LYS A 1 188 ? -0.908 1.544 -23.030 1.00 87.62 188 LYS A C 1
ATOM 1491 O O . LYS A 1 188 ? -1.869 2.123 -23.519 1.00 87.62 188 LYS A O 1
ATOM 1496 N N . LYS A 1 189 ? -0.511 0.333 -23.425 1.00 86.25 189 LYS A N 1
ATOM 1497 C CA . LYS A 1 189 ? -1.184 -0.420 -24.495 1.00 86.25 189 LYS A CA 1
ATOM 1498 C C . LYS A 1 189 ? -2.659 -0.677 -24.192 1.00 86.25 189 LYS A C 1
ATOM 1500 O O . LYS A 1 189 ? -3.501 -0.601 -25.080 1.00 86.25 189 LYS A O 1
ATOM 1505 N N . GLY A 1 190 ? -2.981 -0.955 -22.927 1.00 83.31 190 GLY A N 1
ATOM 1506 C CA . GLY A 1 190 ? -4.364 -1.093 -22.472 1.00 83.31 190 GLY A CA 1
ATOM 1507 C C . GLY A 1 190 ? -5.188 0.173 -22.692 1.00 83.31 190 GLY A C 1
ATOM 1508 O O . GLY A 1 1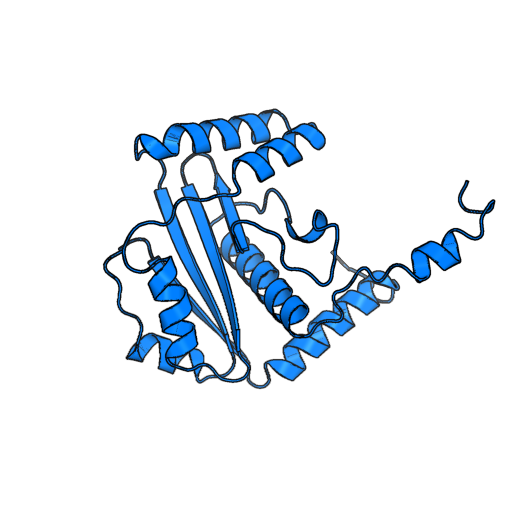90 ? -6.319 0.087 -23.162 1.00 83.31 190 GLY A O 1
ATOM 1509 N N . LEU A 1 191 ? -4.608 1.346 -22.425 1.00 79.44 191 LEU A N 1
ATOM 1510 C CA . LEU A 1 191 ? -5.253 2.636 -22.687 1.00 79.44 191 LEU A CA 1
ATOM 1511 C C . LEU A 1 191 ? -5.481 2.883 -24.185 1.00 79.44 191 LEU A C 1
ATOM 1513 O O . LEU A 1 191 ? -6.515 3.413 -24.578 1.00 79.44 191 LEU A O 1
ATOM 1517 N N . GLU A 1 192 ? -4.521 2.485 -25.015 1.00 78.75 192 GLU A N 1
ATOM 1518 C CA . GLU A 1 192 ? -4.572 2.629 -26.475 1.00 78.75 192 GLU A CA 1
ATOM 1519 C C . GLU A 1 192 ? -5.566 1.650 -27.132 1.00 78.75 192 GLU A C 1
ATOM 1521 O O . GLU A 1 192 ? -5.770 1.690 -28.345 1.00 78.75 192 GLU A O 1
ATOM 1526 N N . GLY A 1 193 ? -6.218 0.787 -26.342 1.00 73.69 193 GLY A N 1
ATOM 1527 C CA . GLY A 1 193 ? -7.147 -0.229 -26.834 1.00 73.69 193 GLY A CA 1
ATOM 1528 C C . GLY A 1 193 ? -6.447 -1.406 -27.517 1.00 73.69 193 GLY A C 1
ATOM 1529 O O . GLY A 1 193 ? -7.101 -2.208 -28.178 1.00 73.69 193 GLY A O 1
ATOM 1530 N N . GLU A 1 194 ? -5.126 -1.535 -27.354 1.00 72.69 194 GLU A N 1
ATOM 1531 C CA . GLU A 1 194 ? -4.328 -2.628 -27.925 1.00 72.69 194 GLU A CA 1
ATOM 1532 C C . GLU A 1 194 ? -4.447 -3.936 -27.122 1.00 72.69 194 GLU A C 1
ATOM 1534 O O . GLU A 1 194 ? -3.940 -4.975 -27.547 1.00 72.69 194 GLU A O 1
ATOM 1539 N N . LEU A 1 195 ? -5.111 -3.905 -25.961 1.00 64.88 195 LEU A N 1
ATOM 1540 C CA . LEU A 1 195 ? -5.429 -5.090 -25.167 1.00 64.88 195 LEU A CA 1
ATOM 1541 C C . LEU A 1 195 ? -6.909 -5.448 -25.317 1.00 64.88 195 LEU A C 1
ATOM 1543 O O . LEU A 1 195 ? -7.790 -4.762 -24.806 1.00 64.88 195 LEU A O 1
ATOM 1547 N N . SER A 1 196 ? -7.185 -6.574 -25.971 1.00 51.78 196 SER A N 1
ATOM 1548 C CA . SER A 1 196 ? -8.489 -7.229 -25.903 1.00 51.78 196 SER A CA 1
ATOM 1549 C C . SER A 1 196 ? -8.596 -7.963 -24.564 1.00 51.78 196 SER A C 1
ATOM 1551 O O . SER A 1 196 ? -8.092 -9.079 -24.430 1.00 51.78 196 SER A O 1
ATOM 1553 N N . TYR A 1 197 ? -9.209 -7.340 -23.557 1.00 50.72 197 TYR A N 1
ATOM 1554 C CA . TYR A 1 197 ? -9.564 -8.053 -22.330 1.00 50.72 197 TYR A CA 1
ATOM 1555 C C . TYR A 1 197 ? -10.623 -9.110 -22.668 1.00 50.72 197 TYR A C 1
ATOM 1557 O O . TYR A 1 197 ? -11.750 -8.775 -23.029 1.00 50.72 197 TYR A O 1
ATOM 1565 N N . VAL A 1 198 ? -10.249 -10.385 -22.576 1.00 38.03 198 VAL A N 1
ATOM 1566 C CA . VAL A 1 198 ? -11.198 -11.498 -22.487 1.00 38.03 198 VAL A CA 1
ATOM 1567 C C . VAL A 1 198 ? -11.365 -11.755 -20.994 1.00 38.03 198 VAL A C 1
ATOM 1569 O O . VAL A 1 198 ? -10.443 -12.274 -20.367 1.00 38.03 198 VAL A O 1
ATOM 1572 N N . TYR A 1 199 ? -12.476 -11.289 -20.424 1.00 37.50 199 TYR A N 1
ATOM 1573 C CA . TYR A 1 199 ? -12.927 -11.721 -19.100 1.00 37.50 199 TYR A CA 1
ATOM 1574 C C . TYR A 1 199 ? -13.723 -13.016 -19.239 1.00 37.50 199 TYR A C 1
ATOM 1576 O O . TYR A 1 199 ? -14.539 -13.093 -20.189 1.00 37.50 199 TYR A O 1
#

pLDDT: mean 90.87, std 12.17, range [37.5, 98.56]

InterPro domains:
  IPR014976 Anti-bacteriophage protein A/HamA, nuclease domain [PF08878] (8-176)

Foldseek 3Di:
DCVPPVVVVVVVPPPLAAPDPVLLQLLVQLVVVQVVCCVPVVFHQLDPVCVVDPDNNDDDDWFSYWTDDQAEIEGEDEDEDQADALVLLCVLCVQDFEEQDDGDCLLVSLVVCVVVVVNVVSVSSVVNVVCVVVPRHHYAYEYEYEYAPNVVVSCVVRHHGPRPRYDYDYDHDNGSPVVSVVVVVVVVCVVVVVDDDDD

Solvent-accessible surface area (backbone atoms only — not comparable to full-atom values): 11196 Å² total; per-residue (Å²): 120,61,78,82,71,56,40,61,63,54,56,73,64,54,71,80,61,44,80,41,68,69,32,44,39,46,53,53,29,30,52,53,49,45,54,51,48,25,77,72,67,81,36,62,77,86,65,71,63,79,80,73,43,93,48,49,62,51,81,69,87,63,53,64,24,74,38,60,53,89,49,39,36,41,36,31,44,51,43,60,34,71,66,41,46,60,64,64,42,47,59,47,34,72,64,32,16,66,49,88,64,77,81,73,42,52,68,59,48,20,52,52,26,49,76,69,68,38,50,72,61,17,50,50,44,49,52,39,62,70,35,46,89,76,66,73,46,52,63,35,33,38,34,38,36,41,9,14,76,40,30,57,59,26,42,76,73,61,63,68,66,74,23,88,4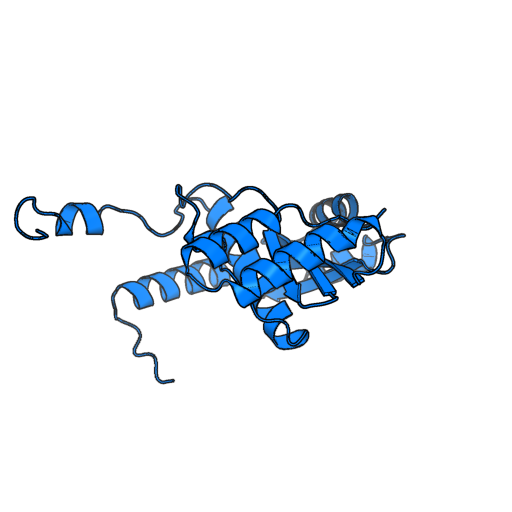8,43,51,76,47,61,50,66,33,94,51,37,63,59,48,54,52,50,53,54,51,50,53,50,37,46,74,72,61,72,51,84,82,82,127

Sequence (199 aa):
MLEKYEFKKYADSLNIFPTSDKTRKGNLGEVVLSEYLSATSNIDILIYRLRYNPNVDQSMKGDDVLLVDNNRVLVGES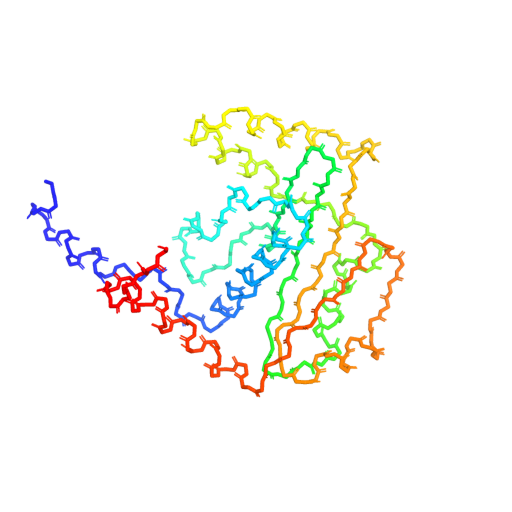KFRSKADKKVVDDISNKFGVEIMLPTSLSFIADRLYDEHNYELAEKVSEVEACIPYGSIDIKNIGLIVSDSSAHRAVERHMSSKNKNFLIITMNIDDPIGFLNSTFNLAKKGLEGELSYVY